Protein AF-0000000083484276 (afdb_homodimer)

Foldseek 3Di:
DPPPPPDPPPDDPPPPPVVVVVVVCQAQWDKDFDAEDEEAAQAKDKGKIAIGHDPVKFWAKKWKWFVPDVNIGTAWMAGPVPGIDGDDDDPWDWDWDQDPRMTMIMTGRDDQVPFGKMKMKTQIPPNGMDMGIHGYGHDYPDD/DPPPPPPPPPDDPPPPPVVVVVVVCQAQWDKDFDAEDEEAAQAKDKGKIAIGHDPVKFWAKKWKWFVPDVNIGTAWMAGPVPGIDGDDDDPWDWDWDQDPRMTMIMTGRDDQVPFGKMKMKTQIPPNGMDMGIHGYGHDYPDD

Sequence (286 aa):
MSLGTQQRQWSYIRVLFPQKEKEREKLEGTIINTEAVRAFPGSDVTLECSILSADWIHLTQTQWSKIDDTPPSRIAVYNPIYGITYLPFSKTSYNYSVKCQRWSLHLHNVSLSLSGQYECSFATYPYGTKAAEINLTIKAEGKMSLGTQQRQWSYIRVLFPQKEKEREKLEGTIINTEAVRAFPGSDVTLECSILSADWIHLTQTQWSKIDDTPPSRIAVYNPIYGITYLPFSKTSYNYSVKCQRWSLHLHNVSLSLSGQYECSFATYPYGTKAAEINLTIKAEGK

Radius of gyration: 25.51 Å; Cα contacts (8 Å, |Δi|>4): 573; chains: 2; bounding box: 110×66×72 Å

Organism: NCBI:txid38772

Solvent-accessible surface area (backbone atoms only — not comparable to full-atom values): 16599 Å² total; per-residue (Å²): 137,84,81,75,80,78,79,79,77,78,78,79,77,78,80,74,66,72,55,63,59,53,56,48,41,61,66,60,30,43,80,48,66,64,54,67,46,77,48,45,63,62,38,70,46,74,48,55,37,30,66,52,59,54,87,84,50,40,76,58,32,37,38,37,29,36,62,75,43,92,71,57,36,54,36,34,23,38,27,87,88,83,40,75,37,79,43,85,70,62,92,56,55,68,50,78,47,81,55,94,69,30,46,32,43,36,37,42,54,36,48,64,83,68,38,42,41,31,33,45,34,42,33,31,41,73,71,35,70,49,72,50,63,29,38,36,44,45,48,76,78,82,123,138,85,82,77,80,78,77,79,79,78,78,79,77,77,79,74,68,73,56,63,59,53,56,48,41,61,65,62,31,45,77,47,66,63,54,66,47,78,46,45,64,63,38,70,46,76,48,55,36,29,66,51,57,53,88,84,51,41,76,59,34,36,38,38,30,36,61,76,44,90,70,58,36,53,36,33,23,38,26,85,87,81,40,77,36,80,43,84,70,63,93,56,57,70,50,79,45,81,56,95,69,31,45,31,42,37,37,41,52,36,49,64,84,68,40,43,41,32,34,44,34,41,33,31,42,71,71,34,70,48,72,50,62,29,37,37,44,45,47,76,80,80,125

Nearest PDB structures (foldseek):
  6arq-assembly1_D  TM=8.107E-01  e=4.593E-08  Homo sapiens
  6eqi-assembly1_B  TM=7.329E-01  e=5.316E-06  Lama glama
  6i9i-assembly1_A  TM=7.641E-01  e=5.929E-06  Oryctolagus cuniculus
  8ukv-assembly2_D  TM=7.347E-01  e=7.791E-06  Lama glama
  5o05-assembly1_C  TM=7.535E-01  e=2.082E-05  Vicugna pacos

InterPro domains:
  IPR003599 Immunoglobulin domain subtype [SM00409] (34-139)
  IPR007110 Immunoglobulin-like domain [PS50835] (18-137)
  IPR013106 Immunoglobulin V-set domain [PF07686] (37-138)
  IPR013783 Immunoglobulin-like fold [G3DSA:2.60.40.10] (30-141)
  IPR036179 Immunoglobulin-like domain superfamily [SSF48726] (35-139)
  IPR042381 T-cell surface protein tactile [PTHR15317] (8-140)

Structure (mmCIF, N/CA/C/O backbone):
data_AF-0000000083484276-model_v1
#
loop_
_entity.id
_entity.type
_entity.pdbx_description
1 polymer 'Ig-like domain-containing protein'
#
loop_
_atom_site.group_PDB
_atom_site.id
_atom_site.type_symbol
_atom_site.label_atom_id
_atom_site.label_alt_id
_atom_site.label_comp_id
_atom_site.label_asym_id
_atom_site.label_entity_id
_atom_site.label_seq_id
_atom_site.pdbx_PDB_ins_code
_atom_site.Cartn_x
_atom_site.Cartn_y
_atom_site.Cartn_z
_atom_site.occupancy
_atom_site.B_iso_or_equiv
_atom_site.auth_seq_id
_atom_site.auth_comp_id
_atom_site.auth_asym_id
_atom_site.auth_atom_id
_atom_site.pdbx_PDB_model_num
ATOM 1 N N . MET A 1 1 ? 63.646 -36.914 6.984 1 39.32 1 MET A N 1
ATOM 2 C CA . MET A 1 1 ? 62.21 -36.973 6.73 1 39.32 1 MET A CA 1
ATOM 3 C C . MET A 1 1 ? 61.523 -35.689 7.183 1 39.32 1 MET A C 1
ATOM 5 O O . MET A 1 1 ? 61.384 -35.445 8.383 1 39.32 1 MET A O 1
ATOM 9 N N . SER A 1 2 ? 61.675 -34.485 6.426 1 48.35 2 SER A N 1
ATOM 10 C CA . SER A 1 2 ? 61.195 -33.119 6.612 1 48.35 2 SER A CA 1
ATOM 11 C C . SER A 1 2 ? 59.679 -33.042 6.466 1 48.35 2 SER A C 1
ATOM 13 O O . SER A 1 2 ? 59.126 -33.462 5.448 1 48.35 2 SER A O 1
ATOM 15 N N . LEU A 1 3 ? 58.973 -33.206 7.547 1 52.74 3 LEU A N 1
ATOM 16 C CA . LEU A 1 3 ? 57.524 -33.058 7.632 1 52.74 3 LEU A CA 1
ATOM 17 C C . LEU A 1 3 ? 57.096 -31.656 7.21 1 52.74 3 LEU A C 1
ATOM 19 O O . LEU A 1 3 ? 57.511 -30.666 7.818 1 52.74 3 LEU A O 1
ATOM 23 N N . GLY A 1 4 ? 56.907 -31.367 5.907 1 50.21 4 GLY A N 1
ATOM 24 C CA . GLY A 1 4 ? 56.326 -30.151 5.361 1 50.21 4 GLY A CA 1
ATOM 25 C C . GLY A 1 4 ? 54.926 -29.876 5.875 1 50.21 4 GLY A C 1
ATOM 26 O O . GLY A 1 4 ? 54.052 -30.742 5.807 1 50.21 4 GLY A O 1
ATOM 27 N N . THR A 1 5 ? 54.74 -28.967 6.865 1 57.68 5 THR A N 1
ATOM 28 C CA . THR A 1 5 ? 53.469 -28.43 7.339 1 57.68 5 THR A CA 1
ATOM 29 C C . THR A 1 5 ? 52.708 -27.758 6.2 1 57.68 5 THR A C 1
ATOM 31 O O . THR A 1 5 ? 53.248 -26.886 5.516 1 57.68 5 THR A O 1
ATOM 34 N N . GLN A 1 6 ? 51.866 -28.527 5.529 1 52.87 6 GLN A N 1
ATOM 35 C CA . GLN A 1 6 ? 50.959 -27.932 4.552 1 52.87 6 GLN A CA 1
ATOM 36 C C . GLN A 1 6 ? 50.003 -26.947 5.218 1 52.87 6 GLN A C 1
ATOM 38 O O . GLN A 1 6 ? 49.277 -27.309 6.146 1 52.87 6 GLN A O 1
ATOM 43 N N . GLN A 1 7 ? 50.301 -25.639 5.177 1 51.3 7 GLN A N 1
ATOM 44 C CA . GLN A 1 7 ? 49.404 -24.563 5.586 1 51.3 7 GLN A CA 1
ATOM 45 C C . GLN A 1 7 ? 48.13 -24.561 4.747 1 51.3 7 GLN A C 1
ATOM 47 O O . GLN A 1 7 ? 48.182 -24.374 3.53 1 51.3 7 GLN A O 1
ATOM 52 N N . ARG A 1 8 ? 47.087 -25.19 5.191 1 53.37 8 ARG A N 1
ATOM 53 C CA . ARG A 1 8 ? 45.76 -25.081 4.592 1 53.37 8 ARG A CA 1
ATOM 54 C C . ARG A 1 8 ? 45.298 -23.629 4.546 1 53.37 8 ARG A C 1
ATOM 56 O O . ARG A 1 8 ? 45.182 -22.976 5.585 1 53.37 8 ARG A O 1
ATOM 63 N N . GLN A 1 9 ? 45.477 -22.898 3.47 1 56.16 9 GLN A N 1
ATOM 64 C CA . GLN A 1 9 ? 44.873 -21.591 3.233 1 56.16 9 GLN A CA 1
ATOM 65 C C . GLN A 1 9 ? 43.35 -21.676 3.255 1 56.16 9 GLN A C 1
ATOM 67 O O . GLN A 1 9 ? 42.754 -22.427 2.479 1 56.16 9 GLN A O 1
ATOM 72 N N . TRP A 1 10 ? 42.705 -21.409 4.373 1 55.48 10 TRP A N 1
ATOM 73 C CA . TRP A 1 10 ? 41.261 -21.212 4.43 1 55.48 10 TRP A CA 1
ATOM 74 C C . TRP A 1 10 ? 40.829 -20.079 3.505 1 55.48 10 TRP A C 1
ATOM 76 O O . TRP A 1 10 ? 41.217 -18.925 3.703 1 55.48 10 TRP A O 1
ATOM 86 N N . SER A 1 11 ? 40.43 -20.358 2.299 1 55.9 11 SER A N 1
ATOM 87 C CA . SER A 1 11 ? 39.757 -19.407 1.42 1 55.9 11 SER A CA 1
ATOM 88 C C . SER A 1 11 ? 38.547 -18.782 2.105 1 55.9 11 SER A C 1
ATOM 90 O O . SER A 1 11 ? 37.677 -19.494 2.611 1 55.9 11 SER A O 1
ATOM 92 N N . TYR A 1 12 ? 38.61 -17.518 2.546 1 57.18 12 TYR A N 1
ATOM 93 C CA . TYR A 1 12 ? 37.526 -16.652 2.997 1 57.18 12 TYR A CA 1
ATOM 94 C C . TYR A 1 12 ? 36.396 -16.615 1.975 1 57.18 12 TYR A C 1
ATOM 96 O O . TYR A 1 12 ? 36.599 -16.202 0.831 1 57.18 12 TYR A O 1
ATOM 104 N N . ILE A 1 13 ? 35.348 -17.352 2.062 1 55.28 13 ILE A N 1
ATOM 105 C CA . ILE A 1 13 ? 34.08 -17.235 1.35 1 55.28 13 ILE A CA 1
ATOM 106 C C . ILE A 1 13 ? 33.533 -15.817 1.498 1 55.28 13 ILE A C 1
ATOM 108 O O . ILE A 1 13 ? 33.161 -15.401 2.598 1 55.28 13 ILE A O 1
ATOM 112 N N . ARG A 1 14 ? 33.822 -14.928 0.576 1 48.15 14 ARG A N 1
ATOM 113 C CA . ARG A 1 14 ? 33.149 -13.638 0.468 1 48.15 14 ARG A CA 1
ATOM 114 C C . ARG A 1 14 ? 31.638 -13.816 0.362 1 48.15 14 ARG A C 1
ATOM 116 O O . ARG A 1 14 ? 31.137 -14.328 -0.642 1 48.15 14 ARG A O 1
ATOM 123 N N . VAL A 1 15 ? 30.873 -13.891 1.35 1 50.22 15 VAL A N 1
ATOM 124 C CA . VAL A 1 15 ? 29.42 -13.77 1.403 1 50.22 15 VAL A CA 1
ATOM 125 C C . VAL A 1 15 ? 28.979 -12.511 0.659 1 50.22 15 VAL A C 1
ATOM 127 O O . VAL A 1 15 ? 29.182 -11.394 1.143 1 50.22 15 VAL A O 1
ATOM 130 N N . LEU A 1 16 ? 28.915 -12.377 -0.637 1 53.47 16 LEU A N 1
ATOM 131 C CA . LEU A 1 16 ? 28.373 -11.352 -1.521 1 53.47 16 LEU A CA 1
ATOM 132 C C . LEU A 1 16 ? 26.876 -11.173 -1.293 1 53.47 16 LEU A C 1
ATOM 134 O O . LEU A 1 16 ? 26.088 -11.228 -2.24 1 53.47 16 LEU A O 1
ATOM 138 N N . PHE A 1 17 ? 26.233 -11.52 -0.193 1 55.35 17 PHE A N 1
ATOM 139 C CA . PHE A 1 17 ? 24.777 -11.515 -0.122 1 55.35 17 PHE A CA 1
ATOM 140 C C . PHE A 1 17 ? 24.237 -10.092 -0.197 1 55.35 17 PHE A C 1
ATOM 142 O O . PHE A 1 17 ? 23.092 -9.877 -0.602 1 55.35 17 PHE A O 1
ATOM 149 N N . PRO A 1 18 ? 24.785 -9.062 0.406 1 56.69 18 PRO A N 1
ATOM 150 C CA . PRO A 1 18 ? 24.103 -7.769 0.51 1 56.69 18 PRO A CA 1
ATOM 151 C C . PRO A 1 18 ? 24.002 -7.046 -0.831 1 56.69 18 PRO A C 1
ATOM 153 O O . PRO A 1 18 ? 23.287 -6.047 -0.946 1 56.69 18 PRO A O 1
ATOM 156 N N . GLN A 1 19 ? 24.612 -7.452 -1.867 1 57.41 19 GLN A N 1
ATOM 157 C CA . GLN A 1 19 ? 24.713 -6.686 -3.105 1 57.41 19 GLN A CA 1
ATOM 158 C C . GLN A 1 19 ? 23.408 -6.741 -3.894 1 57.41 19 GLN A C 1
ATOM 160 O O . GLN A 1 19 ? 22.968 -5.732 -4.45 1 57.41 19 GLN A O 1
ATOM 165 N N . LYS A 1 20 ? 22.636 -7.85 -3.972 1 58.68 20 LYS A N 1
ATOM 166 C CA . LYS A 1 20 ? 21.441 -7.988 -4.799 1 58.68 20 LYS A CA 1
ATOM 167 C C . LYS A 1 20 ? 20.317 -7.087 -4.296 1 58.68 20 LYS A C 1
ATOM 169 O O . LYS A 1 20 ? 19.584 -6.496 -5.092 1 58.68 20 LYS A O 1
ATOM 174 N N . GLU A 1 21 ? 20.235 -6.958 -3.039 1 60.5 21 GLU A N 1
ATOM 175 C CA . GLU A 1 21 ? 19.19 -6.122 -2.457 1 60.5 21 GLU A CA 1
ATOM 176 C C . GLU A 1 21 ? 19.434 -4.645 -2.755 1 60.5 21 GLU A C 1
ATOM 178 O O . GLU A 1 21 ? 18.501 -3.911 -3.085 1 60.5 21 GLU A O 1
ATOM 183 N N . LYS A 1 22 ? 20.681 -4.276 -2.683 1 57.8 22 LYS A N 1
ATOM 184 C CA . LYS A 1 22 ? 21.028 -2.881 -2.937 1 57.8 22 LYS A CA 1
ATOM 185 C C . LYS A 1 22 ? 20.788 -2.512 -4.398 1 57.8 22 LYS A C 1
ATOM 187 O O . LYS A 1 22 ? 20.342 -1.402 -4.698 1 57.8 22 LYS A O 1
ATOM 192 N N . GLU A 1 23 ? 21.139 -3.409 -5.259 1 60.83 23 GLU A N 1
ATOM 193 C CA . GLU A 1 23 ? 20.92 -3.18 -6.684 1 60.83 23 GLU A CA 1
ATOM 194 C C . GLU A 1 23 ? 19.432 -3.069 -7.003 1 60.83 23 GLU A C 1
ATOM 196 O O . GLU A 1 23 ? 19.024 -2.218 -7.797 1 60.83 23 GLU A O 1
ATOM 201 N N . ARG A 1 24 ? 18.642 -3.857 -6.308 1 60.33 24 ARG A N 1
ATOM 202 C CA . ARG A 1 24 ? 17.2 -3.771 -6.517 1 60.33 24 ARG A CA 1
ATOM 203 C C . ARG A 1 24 ? 16.648 -2.452 -5.988 1 60.33 24 ARG A C 1
ATOM 205 O O . ARG A 1 24 ? 15.79 -1.833 -6.622 1 60.33 24 ARG A O 1
ATOM 212 N N . GLU A 1 25 ? 17.12 -2.051 -4.842 1 60.55 25 GLU A N 1
ATOM 213 C CA . GLU A 1 25 ? 16.669 -0.784 -4.273 1 60.55 25 GLU A CA 1
ATOM 214 C C . GLU A 1 25 ? 16.961 0.379 -5.217 1 60.55 25 GLU A C 1
ATOM 216 O O . GLU A 1 25 ? 16.136 1.282 -5.371 1 60.55 25 GLU A O 1
ATOM 221 N N . LYS A 1 26 ? 18.089 0.254 -5.81 1 62.67 26 LYS A N 1
ATOM 222 C CA . LYS A 1 26 ? 18.475 1.292 -6.761 1 62.67 26 LYS A CA 1
ATOM 223 C C . LYS A 1 26 ? 17.537 1.31 -7.965 1 62.67 26 LYS A C 1
ATOM 225 O O . LYS A 1 26 ? 17.181 2.38 -8.464 1 62.67 26 LYS A O 1
ATOM 230 N N . LEU A 1 27 ? 17.058 0.161 -8.259 1 72.92 27 LEU A N 1
ATOM 231 C CA . LEU A 1 27 ? 16.215 0.08 -9.447 1 72.92 27 LEU A CA 1
ATOM 232 C C . LEU A 1 27 ? 14.784 0.497 -9.127 1 72.92 27 LEU A C 1
ATOM 234 O O . LEU A 1 27 ? 14.129 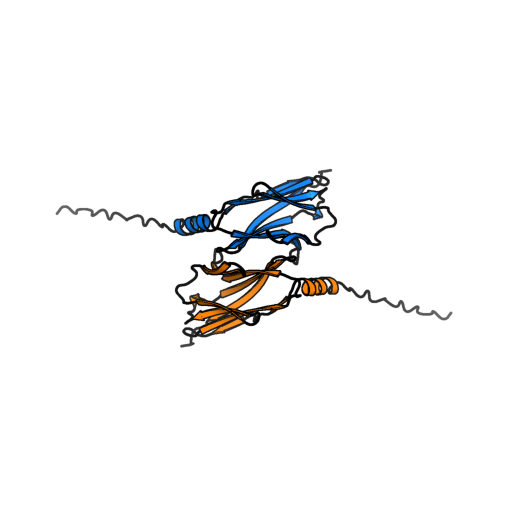1.156 -9.938 1 72.92 27 LEU A O 1
ATOM 238 N N . GLU A 1 28 ? 14.366 0.291 -7.85 1 83.46 28 GLU A N 1
ATOM 239 C CA . GLU A 1 28 ? 12.967 0.514 -7.496 1 83.46 28 GLU A CA 1
ATOM 240 C C . GLU A 1 28 ? 12.76 1.909 -6.914 1 83.46 28 GLU A C 1
ATOM 242 O O . GLU A 1 28 ? 11.626 2.319 -6.658 1 83.46 28 GLU A O 1
ATOM 247 N N . GLY A 1 29 ? 13.668 2.663 -6.746 1 88.5 29 GLY A N 1
ATOM 248 C CA . GLY A 1 29 ? 13.584 3.963 -6.099 1 88.5 29 GLY A CA 1
ATOM 249 C C . GLY A 1 29 ? 13.793 3.896 -4.597 1 88.5 29 GLY A C 1
ATOM 250 O O . GLY A 1 29 ? 13.514 2.872 -3.971 1 88.5 29 GLY A O 1
ATOM 251 N N . THR A 1 30 ? 14.305 4.914 -4.03 1 93.41 30 THR A N 1
ATOM 252 C CA . THR A 1 30 ? 14.56 5.032 -2.599 1 93.41 30 THR A CA 1
ATOM 253 C C . THR A 1 30 ? 13.812 6.226 -2.013 1 93.41 30 THR A C 1
ATOM 255 O O . THR A 1 30 ? 13.832 7.319 -2.583 1 93.41 30 THR A O 1
ATOM 258 N N . ILE A 1 31 ? 13.163 5.934 -0.895 1 95.99 31 ILE A N 1
ATOM 259 C CA . ILE A 1 31 ? 12.474 7.028 -0.221 1 95.99 31 ILE A CA 1
ATOM 260 C C . ILE A 1 31 ? 13.417 7.696 0.777 1 95.99 31 ILE A C 1
ATOM 262 O O . ILE A 1 31 ? 14.108 7.014 1.539 1 95.99 31 ILE A O 1
ATOM 266 N N . ILE A 1 32 ? 13.438 8.998 0.704 1 96.42 32 ILE A N 1
ATOM 267 C CA . ILE A 1 32 ? 14.206 9.801 1.65 1 96.42 32 ILE A CA 1
ATOM 268 C C . ILE A 1 32 ? 13.256 10.552 2.58 1 96.42 32 ILE A C 1
ATOM 270 O O . ILE A 1 32 ? 12.343 11.242 2.12 1 96.42 32 ILE A O 1
ATOM 274 N N . ASN A 1 33 ? 13.443 10.38 3.919 1 96.82 33 ASN A N 1
ATOM 275 C CA . ASN A 1 33 ? 12.606 11.065 4.898 1 96.82 33 ASN A CA 1
ATOM 276 C C . ASN A 1 33 ? 13.33 11.241 6.229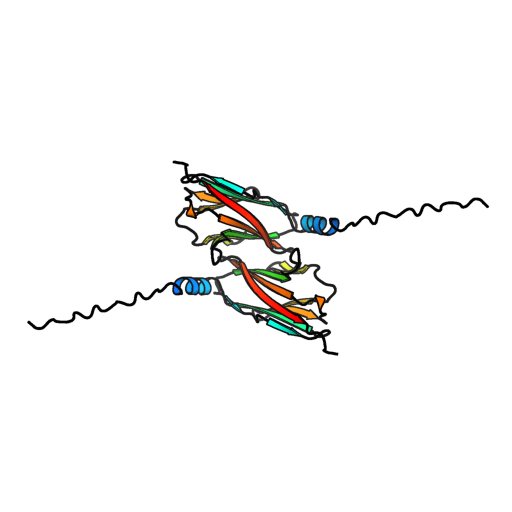 1 96.82 33 ASN A C 1
ATOM 278 O O . ASN A 1 33 ? 14.357 10.606 6.471 1 96.82 33 ASN A O 1
ATOM 282 N N . THR A 1 34 ? 12.838 12.19 7.002 1 95.54 34 THR A N 1
ATOM 283 C CA . THR A 1 34 ? 13.254 12.283 8.397 1 95.54 34 THR A CA 1
ATOM 284 C C . THR A 1 34 ? 12.455 11.316 9.266 1 95.54 34 THR A C 1
ATOM 286 O O . THR A 1 34 ? 11.232 11.429 9.367 1 95.54 34 THR A O 1
ATOM 289 N N . GLU A 1 35 ? 13.091 10.45 10.009 1 96.46 35 GLU A N 1
ATOM 290 C CA . GLU A 1 35 ? 12.428 9.36 10.718 1 96.46 35 GLU A CA 1
ATOM 291 C C . GLU A 1 35 ? 11.667 9.876 11.936 1 96.46 35 GLU A C 1
ATOM 293 O O . GLU A 1 35 ? 10.658 9.293 12.337 1 96.46 35 GLU A O 1
ATOM 298 N N . ALA A 1 36 ? 12.195 10.954 12.482 1 98 36 ALA A N 1
ATOM 299 C CA . ALA A 1 36 ? 11.584 11.475 13.703 1 98 36 ALA A CA 1
ATOM 300 C C . ALA A 1 36 ? 11.485 12.997 13.66 1 98 36 ALA A C 1
ATOM 302 O O . ALA A 1 36 ? 12.443 13.677 13.28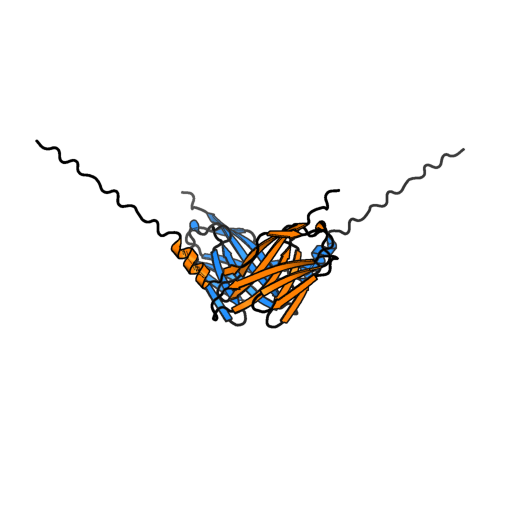7 1 98 36 ALA A O 1
ATOM 303 N N . VAL A 1 37 ? 10.358 13.468 14.014 1 98.43 37 VAL A N 1
ATOM 304 C CA . VAL A 1 37 ? 10.096 14.9 14.107 1 98.43 37 VAL A CA 1
ATOM 305 C C . VAL A 1 37 ? 9.533 15.234 15.486 1 98.43 37 VAL A C 1
ATOM 307 O O . VAL A 1 37 ? 8.648 14.537 15.988 1 98.43 37 VAL A O 1
ATOM 310 N N . ARG A 1 38 ? 10.016 16.249 16.11 1 98.02 38 ARG A N 1
ATOM 311 C CA . ARG A 1 38 ? 9.549 16.711 17.413 1 98.02 38 ARG A CA 1
ATOM 312 C C . ARG A 1 38 ? 9.021 18.139 17.331 1 98.02 38 ARG A C 1
ATOM 314 O O . ARG A 1 38 ? 9.588 18.977 16.626 1 98.02 38 ARG A O 1
ATOM 321 N N . ALA A 1 39 ? 7.977 18.371 18.121 1 97.25 39 ALA A N 1
ATOM 322 C CA . ALA A 1 39 ? 7.377 19.703 18.126 1 97.25 39 ALA A CA 1
ATOM 323 C C . ALA A 1 39 ? 6.636 19.965 19.434 1 97.25 39 ALA A C 1
ATOM 325 O O . ALA A 1 39 ? 6.592 19.102 20.314 1 97.25 39 ALA A O 1
ATOM 326 N N . PHE A 1 40 ? 6.166 21.189 19.598 1 96.96 40 PHE A N 1
ATOM 327 C CA . PHE A 1 40 ? 5.385 21.592 20.762 1 96.96 40 PHE A CA 1
ATOM 328 C C . PHE A 1 40 ? 3.949 21.913 20.366 1 96.96 40 PHE A C 1
ATOM 330 O O . PHE A 1 40 ? 3.691 22.337 19.237 1 96.96 40 PHE A O 1
ATOM 337 N N . PRO A 1 41 ? 3.07 21.718 21.326 1 96.59 41 PRO A N 1
ATOM 338 C CA . PRO A 1 41 ? 1.685 22.095 21.032 1 96.59 41 PRO A CA 1
ATOM 339 C C . PRO A 1 41 ? 1.561 23.527 20.517 1 96.59 41 PRO A C 1
ATOM 341 O O . PRO A 1 41 ? 2.252 24.425 21.004 1 96.59 41 PRO A O 1
ATOM 344 N N . GLY A 1 42 ? 0.636 23.629 19.492 1 95.51 42 GLY A N 1
ATOM 345 C CA . GLY A 1 42 ? 0.383 24.957 18.957 1 95.51 42 GLY A CA 1
ATOM 346 C C . GLY A 1 42 ? 1.265 25.301 17.772 1 95.51 42 GLY A C 1
ATOM 347 O O . GLY A 1 42 ? 1.013 26.28 17.066 1 95.51 42 GLY A O 1
ATOM 348 N N . SER A 1 43 ? 2.328 24.506 17.544 1 95.97 43 SER A N 1
ATOM 349 C CA . SER A 1 43 ? 3.224 24.755 16.419 1 95.97 43 SER A CA 1
ATOM 350 C C . SER A 1 43 ? 2.7 24.108 15.142 1 95.97 43 SER A C 1
ATOM 352 O O . SER A 1 43 ? 1.764 23.307 15.184 1 95.97 43 SER A O 1
ATOM 354 N N . ASP A 1 44 ? 3.224 24.523 13.996 1 97.53 44 ASP A N 1
ATOM 355 C CA . ASP A 1 44 ? 3.03 23.847 12.717 1 97.53 44 ASP A CA 1
ATOM 356 C C . ASP A 1 44 ? 4.138 22.828 12.461 1 97.53 44 ASP A C 1
ATOM 358 O O . ASP A 1 44 ? 5.301 23.073 12.787 1 97.53 44 ASP A O 1
ATOM 362 N N . VAL A 1 45 ? 3.754 21.759 11.945 1 98.07 45 VAL A N 1
ATOM 363 C CA . VAL A 1 45 ? 4.714 20.695 11.67 1 98.07 45 VAL A CA 1
ATOM 364 C C . VAL A 1 45 ? 4.611 20.27 10.207 1 98.07 45 VAL A C 1
ATOM 366 O O . VAL A 1 45 ? 3.51 20.152 9.665 1 98.07 45 VAL A O 1
ATOM 369 N N . THR A 1 46 ? 5.715 20.037 9.576 1 98.15 46 THR A N 1
ATOM 370 C CA . THR A 1 46 ? 5.758 19.487 8.226 1 98.15 46 THR A CA 1
ATOM 371 C C . THR A 1 46 ? 6.443 18.123 8.219 1 98.15 46 THR A C 1
ATOM 373 O O . THR A 1 46 ? 7.583 17.993 8.671 1 98.15 46 THR A O 1
ATOM 376 N N . LEU A 1 47 ? 5.706 17.13 7.775 1 98.51 47 LEU A N 1
ATOM 377 C CA . LEU A 1 47 ? 6.285 15.826 7.472 1 98.51 47 LEU A CA 1
ATOM 378 C C . LEU A 1 47 ? 6.592 15.7 5.983 1 98.51 47 LEU A C 1
ATOM 380 O O . LEU A 1 47 ? 5.744 16.007 5.142 1 98.51 47 LEU A O 1
ATOM 384 N N . GLU A 1 48 ? 7.774 15.228 5.669 1 97.94 48 GLU A N 1
ATOM 385 C CA . GLU A 1 48 ? 8.189 15.274 4.27 1 97.94 48 GLU A CA 1
ATOM 386 C C . GLU A 1 48 ? 8.832 13.957 3.842 1 97.94 48 GLU A C 1
ATOM 388 O O . GLU A 1 48 ? 9.606 13.365 4.596 1 97.94 48 GLU A O 1
ATOM 393 N N . CYS A 1 49 ? 8.524 13.588 2.597 1 97.54 49 CYS A N 1
ATOM 394 C CA . CYS A 1 49 ? 9.135 12.456 1.91 1 97.54 49 CYS A CA 1
ATOM 395 C C . CYS A 1 49 ? 9.55 12.836 0.494 1 97.54 49 CYS A C 1
ATOM 397 O O . CYS A 1 49 ? 8.913 13.68 -0.139 1 97.54 49 CYS A O 1
ATOM 399 N N . SER A 1 50 ? 10.557 12.29 0.1 1 96.67 50 SER A N 1
ATOM 400 C CA . SER A 1 50 ? 10.981 12.34 -1.296 1 96.67 50 SER A CA 1
ATOM 401 C C . SER A 1 50 ? 11.332 10.951 -1.817 1 96.67 50 SER A C 1
ATOM 403 O O . SER A 1 50 ? 11.61 10.04 -1.034 1 96.67 50 SER A O 1
ATOM 405 N N . ILE A 1 51 ? 11.223 10.814 -3.095 1 94.13 51 ILE A N 1
ATOM 406 C CA . ILE A 1 51 ? 11.596 9.535 -3.689 1 94.13 51 ILE A CA 1
ATOM 407 C C . ILE A 1 51 ? 12.613 9.76 -4.805 1 94.13 51 ILE A C 1
ATOM 409 O O . ILE A 1 51 ? 12.418 10.622 -5.666 1 94.13 51 ILE A O 1
ATOM 413 N N . LEU A 1 52 ? 13.709 9.109 -4.656 1 93.03 52 LEU A N 1
ATOM 414 C CA . LEU A 1 52 ? 14.693 9.061 -5.732 1 93.03 52 LEU A CA 1
ATOM 415 C C . LEU A 1 52 ? 14.479 7.832 -6.61 1 93.03 52 LEU A C 1
ATOM 417 O O . LEU A 1 52 ? 14.584 6.699 -6.135 1 93.03 52 LEU A O 1
ATOM 421 N N . SER A 1 53 ? 14.08 8.07 -7.843 1 91.84 53 SER A N 1
ATOM 422 C CA . SER A 1 53 ? 13.828 6.96 -8.757 1 91.84 53 SER A CA 1
ATOM 423 C C . SER A 1 53 ? 14.304 7.287 -10.168 1 91.84 53 SER A C 1
ATOM 425 O O . SER A 1 53 ? 14.513 8.455 -10.503 1 91.84 53 SER A O 1
ATOM 427 N N . ALA A 1 54 ? 14.56 6.269 -10.942 1 93.28 54 ALA A N 1
ATOM 428 C CA . ALA A 1 54 ? 14.904 6.46 -12.348 1 93.28 54 ALA A CA 1
ATOM 429 C C . ALA A 1 54 ? 13.759 7.123 -13.108 1 93.28 54 ALA A C 1
ATOM 431 O O . ALA A 1 54 ? 12.6 7.041 -12.692 1 93.28 54 ALA A O 1
ATOM 432 N N . ASP A 1 55 ? 14.048 7.748 -14.252 1 92.11 55 ASP A N 1
ATOM 433 C CA . ASP A 1 55 ? 13.087 8.535 -15.018 1 92.11 55 ASP A CA 1
ATOM 434 C C . ASP A 1 55 ? 12.009 7.642 -15.63 1 92.11 55 ASP A C 1
ATOM 436 O O . ASP A 1 55 ? 10.916 8.111 -15.952 1 92.11 55 ASP A O 1
ATOM 440 N N . TRP A 1 56 ? 12.378 6.389 -15.811 1 94.42 56 TRP A N 1
ATOM 441 C CA . TRP A 1 56 ? 11.437 5.512 -16.5 1 94.42 56 TRP A CA 1
ATOM 442 C C . TRP A 1 56 ? 10.43 4.918 -15.521 1 94.42 56 TRP A C 1
ATOM 444 O O . TRP A 1 56 ? 9.471 4.26 -15.93 1 94.42 56 TRP A O 1
ATOM 454 N N . ILE A 1 57 ? 10.664 5.138 -14.276 1 95.37 57 ILE A N 1
ATOM 455 C CA . ILE A 1 57 ? 9.714 4.715 -13.253 1 95.37 57 ILE A CA 1
ATOM 456 C C . ILE A 1 57 ? 8.583 5.736 -13.145 1 95.37 57 ILE A C 1
ATOM 458 O O . ILE A 1 57 ? 8.832 6.939 -13.042 1 95.37 57 ILE A O 1
ATOM 462 N N . HIS A 1 58 ? 7.335 5.241 -13.103 1 95.77 58 HIS A N 1
ATOM 463 C CA . HIS A 1 58 ? 6.171 6.121 -13.078 1 95.77 58 HIS A CA 1
ATOM 464 C C . HIS A 1 58 ? 5.546 6.168 -11.688 1 95.77 58 HIS A C 1
ATOM 466 O O . HIS A 1 58 ? 5.156 5.133 -11.143 1 95.77 58 HIS A O 1
ATOM 472 N N . LEU A 1 59 ? 5.473 7.328 -11.172 1 96.4 59 LEU A N 1
ATOM 473 C CA . LEU A 1 59 ? 4.698 7.526 -9.952 1 96.4 59 LEU A CA 1
ATOM 474 C C . LEU A 1 59 ? 3.202 7.523 -10.251 1 96.4 59 LEU A C 1
ATOM 476 O O . LEU A 1 59 ? 2.713 8.373 -10.999 1 96.4 59 LEU A O 1
ATOM 480 N N . THR A 1 60 ? 2.46 6.62 -9.661 1 97.43 60 THR A N 1
ATOM 481 C CA . THR A 1 60 ? 1.053 6.476 -10.015 1 97.43 60 THR A CA 1
ATOM 482 C C . THR A 1 60 ? 0.159 7.082 -8.937 1 97.43 60 THR A C 1
ATOM 484 O O . THR A 1 60 ? -0.932 7.574 -9.232 1 97.43 60 THR A O 1
ATOM 487 N N . GLN A 1 61 ? 0.608 7.019 -7.734 1 97.73 61 GLN A N 1
ATOM 488 C CA . GLN A 1 61 ? -0.183 7.569 -6.638 1 97.73 61 GLN A CA 1
ATOM 489 C C . GLN A 1 61 ? 0.637 7.651 -5.354 1 97.73 61 GLN A C 1
ATOM 491 O O . GLN A 1 61 ? 1.534 6.836 -5.131 1 97.73 61 GLN A O 1
ATOM 496 N N . THR A 1 62 ? 0.366 8.635 -4.552 1 98.27 62 THR A N 1
ATOM 497 C CA . THR A 1 62 ? 0.974 8.735 -3.229 1 98.27 62 THR A CA 1
ATOM 498 C C . THR A 1 62 ? -0.091 8.964 -2.161 1 98.27 62 THR A C 1
ATOM 500 O O . THR A 1 62 ? -1.199 9.41 -2.467 1 98.27 62 THR A O 1
ATOM 503 N N . GLN A 1 63 ? 0.246 8.602 -0.952 1 98.31 63 GLN A N 1
ATOM 504 C CA . GLN A 1 63 ? -0.711 8.854 0.12 1 98.31 63 GLN A CA 1
ATOM 505 C C . GLN A 1 63 ? -0.003 9.027 1.461 1 98.31 63 GLN A C 1
ATOM 507 O O . GLN A 1 63 ? 1.117 8.547 1.643 1 98.31 63 GLN A O 1
ATOM 512 N N . TRP A 1 64 ? -0.645 9.769 2.334 1 98.53 64 TRP A N 1
ATOM 513 C CA . TRP A 1 64 ? -0.24 9.925 3.727 1 98.53 64 TRP A CA 1
ATOM 514 C C . TRP A 1 64 ? -1.238 9.251 4.663 1 98.53 64 TRP A C 1
ATOM 516 O O . TRP A 1 64 ? -2.451 9.343 4.458 1 98.53 64 TRP A O 1
ATOM 526 N N . SER A 1 65 ? -0.722 8.598 5.677 1 98.3 65 SER A N 1
ATOM 527 C CA . SER A 1 65 ? -1.576 7.94 6.66 1 98.3 65 SER A CA 1
ATOM 528 C C . SER A 1 65 ? -0.979 8.029 8.06 1 98.3 65 SER A C 1
ATOM 530 O O . SER A 1 65 ? 0.24 8.132 8.215 1 98.3 65 SER A O 1
ATOM 532 N N . LYS A 1 66 ? -1.831 8.057 8.992 1 98.13 66 LYS A N 1
ATOM 533 C CA . LYS A 1 66 ? -1.432 7.763 10.365 1 98.13 66 LYS A CA 1
ATOM 534 C C . LYS A 1 66 ? -1.678 6.296 10.707 1 98.13 66 LYS A C 1
ATOM 536 O O . LYS A 1 66 ? -2.825 5.874 10.865 1 98.13 66 LYS A O 1
ATOM 541 N N . ILE A 1 67 ? -0.614 5.528 10.952 1 97.62 67 ILE A N 1
ATOM 542 C CA . ILE A 1 67 ? -0.736 4.078 10.84 1 97.62 67 ILE A CA 1
ATOM 543 C C . ILE A 1 67 ? -0.882 3.464 12.23 1 97.62 67 ILE A C 1
ATOM 545 O O . ILE A 1 67 ? -1.174 2.273 12.361 1 97.62 67 ILE A O 1
ATOM 549 N N . ASP A 1 68 ? -0.712 4.234 13.287 1 97.36 68 ASP A N 1
ATOM 550 C CA . ASP A 1 68 ? -0.894 3.682 14.626 1 97.36 68 ASP A CA 1
ATOM 551 C C . ASP A 1 68 ? -2.341 3.831 15.089 1 97.36 68 ASP A C 1
ATOM 553 O O . ASP A 1 68 ? -2.714 3.326 16.15 1 97.36 68 ASP A O 1
ATOM 557 N N . ASP A 1 69 ? -3.143 4.48 14.25 1 94.81 69 ASP A N 1
ATOM 558 C CA . ASP A 1 69 ? -4.583 4.443 14.489 1 94.81 69 ASP A CA 1
ATOM 559 C C . ASP A 1 69 ? -5.153 3.058 14.192 1 94.81 69 ASP A C 1
ATOM 561 O O . ASP A 1 69 ? -4.602 2.316 13.376 1 94.81 69 ASP A O 1
ATOM 565 N N . THR A 1 70 ? -6.356 2.706 14.815 1 91.64 70 THR A N 1
ATOM 566 C CA . THR A 1 70 ? -7.047 1.45 14.549 1 91.64 70 THR A CA 1
ATOM 567 C C . THR A 1 70 ? -8.491 1.706 14.127 1 91.64 70 THR A C 1
ATOM 569 O O . THR A 1 70 ? -9.332 2.061 14.955 1 91.64 70 THR A O 1
ATOM 572 N N . PRO A 1 71 ? -8.782 1.465 12.853 1 89.26 71 PRO A N 1
ATOM 573 C CA . PRO A 1 71 ? -7.857 1.189 11.751 1 89.26 71 PRO A CA 1
ATOM 574 C C . PRO A 1 71 ? -7.018 2.406 11.367 1 89.26 71 PRO A C 1
ATOM 576 O O . PRO A 1 71 ? -7.327 3.528 11.777 1 89.26 71 PRO A O 1
ATOM 579 N N . PRO A 1 72 ? -5.956 2.166 10.578 1 94.25 72 PRO A N 1
ATOM 580 C CA . PRO A 1 72 ? -5.154 3.31 10.139 1 94.25 72 PRO A CA 1
ATOM 581 C C . PRO A 1 72 ? -5.998 4.412 9.502 1 94.25 72 PRO A C 1
ATOM 583 O O . PRO A 1 72 ? -6.957 4.123 8.782 1 94.25 72 PRO A O 1
ATOM 586 N N . SER A 1 73 ? -5.598 5.624 9.741 1 95.25 73 SER A N 1
ATOM 587 C CA . SER A 1 73 ? -6.289 6.776 9.171 1 95.25 73 SER A CA 1
ATOM 588 C C . SER A 1 73 ? -5.598 7.261 7.901 1 95.25 73 SER A C 1
ATOM 590 O O . SER A 1 73 ? -4.424 7.636 7.931 1 95.25 73 SER A O 1
ATOM 592 N N . ARG A 1 74 ? -6.288 7.185 6.841 1 96.25 74 ARG A N 1
ATOM 593 C CA . ARG A 1 74 ? -5.802 7.816 5.619 1 96.25 74 ARG A CA 1
ATOM 594 C C . ARG A 1 74 ? -6.027 9.324 5.654 1 96.25 74 ARG A C 1
ATOM 596 O O . ARG A 1 74 ? -7.12 9.786 5.987 1 96.25 74 ARG A O 1
ATOM 603 N N . ILE A 1 75 ? -5.04 10.032 5.298 1 98 75 ILE A N 1
ATOM 604 C CA . ILE A 1 75 ? -5.082 11.477 5.49 1 98 75 ILE A CA 1
ATOM 605 C C . ILE A 1 75 ? -5.289 12.171 4.145 1 98 75 ILE A C 1
ATOM 607 O O . ILE A 1 75 ? -6.15 13.044 4.016 1 98 75 ILE A O 1
ATOM 611 N N . ALA A 1 76 ? -4.493 11.766 3.182 1 98.25 76 ALA A N 1
ATOM 612 C CA . ALA A 1 76 ? -4.575 12.386 1.862 1 98.25 76 ALA A CA 1
ATOM 613 C C . ALA A 1 76 ? -4.021 11.459 0.784 1 98.25 76 ALA A C 1
ATOM 615 O O . ALA A 1 76 ? -3.124 10.654 1.05 1 98.25 76 ALA A O 1
ATOM 616 N N . VAL A 1 77 ? -4.579 11.577 -0.381 1 98.34 77 VAL A N 1
ATOM 617 C CA . VAL A 1 77 ? -4.16 10.821 -1.557 1 98.34 77 VAL A CA 1
ATOM 618 C C . VAL A 1 77 ? -3.862 11.779 -2.708 1 98.34 77 VAL A C 1
ATOM 620 O O . VAL A 1 77 ? -4.639 12.698 -2.976 1 98.34 77 VAL A O 1
ATOM 623 N N . TYR A 1 78 ? -2.737 11.581 -3.314 1 98.49 78 TYR A N 1
ATOM 624 C CA . TYR A 1 78 ? -2.393 12.344 -4.508 1 98.49 78 TYR A CA 1
ATOM 625 C C . TYR A 1 78 ? -2.257 11.43 -5.72 1 98.49 78 TYR A C 1
ATOM 627 O O . TYR A 1 78 ? -1.573 10.405 -5.659 1 98.49 78 TYR A O 1
ATOM 635 N N . ASN A 1 79 ? -2.871 11.754 -6.757 1 97.77 79 ASN A N 1
ATOM 636 C CA . ASN A 1 79 ? -2.76 11.134 -8.073 1 97.77 79 ASN A CA 1
ATOM 637 C C . ASN A 1 79 ? -2.419 12.161 -9.149 1 97.77 79 ASN A C 1
ATOM 639 O O . ASN A 1 79 ? -3.061 13.209 -9.239 1 97.77 79 ASN A O 1
ATOM 643 N N . PRO A 1 80 ? -1.398 11.85 -9.912 1 95.99 80 PRO A N 1
ATOM 644 C CA . PRO A 1 80 ? -0.94 12.843 -10.887 1 95.99 80 PRO A CA 1
ATOM 645 C C . PRO A 1 80 ? -2.033 13.248 -11.875 1 95.99 80 PRO A C 1
ATOM 647 O O . PRO A 1 80 ? -2 14.355 -12.417 1 95.99 80 PRO A O 1
ATOM 650 N N . ILE A 1 81 ? -2.952 12.419 -12.095 1 95.69 81 ILE A N 1
ATOM 651 C CA . ILE A 1 81 ? -4.003 12.687 -13.071 1 95.69 81 ILE A CA 1
ATOM 652 C C . ILE A 1 81 ? -5.196 13.342 -12.377 1 95.69 81 ILE A C 1
ATOM 654 O O . ILE A 1 81 ? -5.728 14.345 -12.858 1 95.69 81 ILE A O 1
ATOM 658 N N . TYR A 1 82 ? -5.546 12.957 -11.143 1 97.23 82 TYR A N 1
ATOM 659 C CA . TYR A 1 82 ? -6.821 13.325 -10.536 1 97.23 82 TYR A CA 1
ATOM 660 C C . TYR A 1 82 ? -6.623 14.369 -9.443 1 97.23 82 TYR A C 1
ATOM 662 O O . TYR A 1 82 ? -7.59 14.964 -8.963 1 97.23 82 TYR A O 1
ATOM 670 N N . GLY A 1 83 ? -5.344 14.527 -9.023 1 97.23 83 GLY A N 1
ATOM 671 C CA . GLY A 1 83 ? -5.068 15.568 -8.046 1 97.23 83 GLY A CA 1
ATOM 672 C C . GLY A 1 83 ? -5.021 15.052 -6.621 1 97.23 83 GLY A C 1
ATOM 673 O O . GLY A 1 83 ? -4.628 13.908 -6.382 1 97.23 83 GLY A O 1
ATOM 674 N N . ILE A 1 84 ? -5.269 15.993 -5.694 1 97.96 84 ILE A N 1
ATOM 675 C CA . ILE A 1 84 ? -5.168 15.665 -4.276 1 97.96 84 ILE A CA 1
ATOM 676 C C . ILE A 1 84 ? -6.566 15.527 -3.678 1 97.96 84 ILE A C 1
ATOM 678 O O . ILE A 1 84 ? -7.455 16.33 -3.971 1 97.96 84 ILE A O 1
ATOM 682 N N . THR A 1 85 ? -6.759 14.543 -2.923 1 97.38 85 THR A N 1
ATOM 683 C CA . THR A 1 85 ? -7.958 14.4 -2.105 1 97.38 85 THR A CA 1
ATOM 684 C C . THR A 1 85 ? -7.596 14.314 -0.625 1 97.38 85 THR A C 1
ATOM 686 O O . THR A 1 85 ? -6.625 13.652 -0.255 1 97.38 85 THR A O 1
ATOM 689 N N . TYR A 1 86 ? -8.395 14.991 0.157 1 97.31 86 TYR A N 1
ATOM 690 C CA . TYR A 1 86 ? -8.237 14.957 1.606 1 97.31 86 TYR A CA 1
ATOM 691 C C . TYR A 1 86 ? -9.314 14.092 2.251 1 97.31 86 TYR A C 1
ATOM 693 O O . TYR A 1 86 ? -10.488 14.174 1.883 1 97.31 86 TYR A O 1
ATOM 701 N N . LEU A 1 87 ? -8.876 13.255 3.148 1 95.59 87 LEU A N 1
ATOM 702 C CA . LEU A 1 87 ? -9.806 12.39 3.865 1 95.59 87 LEU A CA 1
ATOM 703 C C . LEU A 1 87 ? -9.928 12.815 5.325 1 95.59 87 LEU A C 1
ATOM 705 O O . LEU A 1 87 ? -9.015 13.438 5.872 1 95.59 87 LEU A O 1
ATOM 709 N N . PRO A 1 88 ? -11.064 12.526 5.928 1 91.43 88 PRO A N 1
ATOM 710 C CA . PRO A 1 88 ? -11.228 12.916 7.33 1 91.43 88 PRO A CA 1
ATOM 711 C C . PRO A 1 88 ? -10.173 12.296 8.243 1 91.43 88 PRO A C 1
ATOM 713 O O . PRO A 1 88 ? -9.998 11.075 8.25 1 91.43 88 PRO A O 1
ATOM 716 N N . PHE A 1 89 ? -9.518 13.052 8.989 1 91.57 89 PHE A N 1
ATOM 717 C CA . PHE A 1 89 ? -8.392 12.588 9.79 1 91.57 89 PHE A CA 1
ATOM 718 C C . PHE A 1 89 ? -8.386 13.26 11.158 1 91.57 89 PHE A C 1
ATOM 720 O O . PHE A 1 89 ? -8.229 12.593 12.183 1 91.57 89 PHE A O 1
ATOM 727 N N . SER A 1 90 ? -8.552 14.536 11.135 1 88.24 90 SER A N 1
ATOM 728 C CA . SER A 1 90 ? -8.429 15.293 12.377 1 88.24 90 SER A CA 1
ATOM 729 C C . SER A 1 90 ? -9.176 16.619 12.293 1 88.24 90 SER A C 1
ATOM 731 O O . SER A 1 90 ? -9.546 17.061 11.203 1 88.24 90 SER A O 1
ATOM 733 N N . LYS A 1 91 ? -9.413 17.098 13.482 1 84.85 91 LYS A N 1
ATOM 734 C CA . LYS A 1 91 ? -9.971 18.446 13.552 1 84.85 91 LYS A CA 1
ATOM 735 C C . LYS A 1 91 ? -8.939 19.491 13.14 1 84.85 91 LYS A C 1
ATOM 737 O O . LYS A 1 91 ? -9.295 20.612 12.771 1 84.85 91 LYS A O 1
ATOM 742 N N . THR A 1 92 ? -7.714 19.062 13.253 1 86.85 92 THR A N 1
ATOM 743 C CA . THR A 1 92 ? -6.636 19.968 12.873 1 86.85 92 THR A CA 1
ATOM 744 C C . THR A 1 92 ? -6.591 20.151 11.359 1 86.85 92 THR A C 1
ATOM 746 O O . THR A 1 92 ? -6.763 19.19 10.607 1 86.85 92 THR A O 1
ATOM 749 N N . SER A 1 93 ? -6.273 21.411 11.064 1 93.51 93 SER A N 1
ATOM 750 C CA . SER A 1 93 ? -6.106 21.685 9.64 1 93.51 93 SER A CA 1
ATOM 751 C C . SER A 1 93 ? -4.798 21.104 9.115 1 93.51 93 SER A C 1
ATOM 753 O O . SER A 1 93 ? -3.778 21.13 9.808 1 93.51 93 SER A O 1
ATOM 755 N N . TYR A 1 94 ? -4.865 20.572 7.913 1 96.1 94 TYR A N 1
ATOM 756 C CA . TYR A 1 94 ? -3.687 20.013 7.259 1 96.1 94 TYR A CA 1
ATOM 757 C C . TYR A 1 94 ? -3.749 20.223 5.751 1 96.1 94 TYR A C 1
ATOM 759 O O . TYR A 1 94 ? -4.834 20.36 5.181 1 96.1 94 TYR A O 1
ATOM 767 N N . ASN A 1 95 ? -2.556 20.289 5.167 1 96.5 95 ASN A N 1
ATOM 768 C CA . ASN A 1 95 ? -2.453 20.359 3.713 1 96.5 95 ASN A CA 1
ATOM 769 C C . ASN A 1 95 ? -1.333 19.466 3.187 1 96.5 95 ASN A C 1
ATOM 771 O O . ASN A 1 95 ? -0.4 19.135 3.922 1 96.5 95 ASN A O 1
ATOM 775 N N . TYR A 1 96 ? -1.582 18.974 1.948 1 95.9 96 TYR A N 1
ATOM 776 C CA . TYR A 1 96 ? -0.652 18.131 1.205 1 95.9 96 TYR A CA 1
ATOM 777 C C . TYR A 1 96 ? -0.081 18.877 0.005 1 95.9 96 TYR A C 1
ATOM 779 O O . TYR A 1 96 ? -0.829 19.429 -0.806 1 95.9 96 TYR A O 1
ATOM 787 N N . SER A 1 97 ? 1.282 18.982 -0.03 1 95.95 97 SER A N 1
ATOM 788 C CA . SER A 1 97 ? 1.894 19.663 -1.166 1 95.95 97 SER A CA 1
ATOM 789 C C . SER A 1 97 ? 2.909 18.767 -1.868 1 95.95 97 SER A C 1
ATOM 791 O O . SER A 1 97 ? 3.55 17.929 -1.23 1 95.95 97 SER A O 1
ATOM 793 N N . VAL A 1 98 ? 2.917 18.899 -3.15 1 94.56 98 VAL A N 1
ATOM 794 C CA . VAL A 1 98 ? 3.867 18.224 -4.028 1 94.56 98 VAL A CA 1
ATOM 795 C C . VAL A 1 98 ? 4.706 19.258 -4.775 1 94.56 98 VAL A C 1
ATOM 797 O O . VAL A 1 98 ? 4.228 19.888 -5.721 1 94.56 98 VAL A O 1
ATOM 800 N N . LYS A 1 99 ? 5.926 19.539 -4.258 1 91.49 99 LYS A N 1
ATOM 801 C CA . LYS A 1 99 ? 6.807 20.533 -4.864 1 91.49 99 LYS A CA 1
ATOM 802 C C . LYS A 1 99 ? 8.248 20.033 -4.916 1 91.49 99 LYS A C 1
ATOM 804 O O . LYS A 1 99 ? 8.77 19.527 -3.921 1 91.49 99 LYS A O 1
ATOM 809 N N . CYS A 1 100 ? 8.911 20.167 -6.035 1 88.52 100 CYS A N 1
ATOM 810 C CA . CYS A 1 100 ? 10.321 19.841 -6.218 1 88.52 100 CYS A CA 1
ATOM 811 C C . CYS A 1 100 ? 10.614 18.414 -5.77 1 88.52 100 CYS A C 1
ATOM 813 O O . CYS A 1 100 ? 11.558 18.178 -5.014 1 88.52 100 CYS A O 1
ATOM 815 N N . GLN A 1 101 ? 9.775 17.502 -6.064 1 87.32 101 GLN A N 1
ATOM 816 C CA . GLN A 1 101 ? 9.89 16.076 -5.775 1 87.32 101 GLN A CA 1
ATOM 817 C C . GLN A 1 101 ? 9.808 15.811 -4.274 1 87.32 101 GLN A C 1
ATOM 819 O O . GLN A 1 101 ? 10.474 14.91 -3.76 1 87.32 101 GLN A O 1
ATOM 824 N N . ARG A 1 102 ? 9.189 16.696 -3.652 1 94.33 102 ARG A N 1
ATOM 825 C CA . ARG A 1 102 ? 8.914 16.525 -2.229 1 94.33 102 ARG A CA 1
ATOM 826 C C . ARG A 1 102 ? 7.415 16.418 -1.971 1 94.33 102 ARG A C 1
ATOM 828 O O . ARG A 1 102 ? 6.63 17.209 -2.498 1 94.33 102 ARG A O 1
ATOM 835 N N . TRP A 1 103 ? 7.107 15.456 -1.254 1 97.49 103 TRP A N 1
ATOM 836 C CA . TRP A 1 103 ? 5.732 15.215 -0.83 1 97.49 103 TRP A CA 1
ATOM 837 C C . TRP A 1 103 ? 5.562 15.503 0.658 1 97.49 103 TRP A C 1
ATOM 839 O O . TRP A 1 103 ? 6.009 14.722 1.502 1 97.49 103 TRP A O 1
ATOM 849 N N . SER A 1 104 ? 4.812 16.628 0.955 1 98.22 104 SER A N 1
ATOM 850 C CA . SER A 1 104 ? 4.837 17.149 2.318 1 98.22 104 SER A CA 1
ATOM 851 C C . SER A 1 104 ? 3.435 17.195 2.917 1 98.22 104 SER A C 1
ATOM 853 O O . SER A 1 104 ? 2.502 17.699 2.289 1 98.22 104 SER A O 1
ATOM 855 N N . LEU A 1 105 ? 3.303 16.664 4.063 1 98.49 105 LEU A N 1
ATOM 856 C CA . LEU A 1 105 ? 2.108 16.848 4.879 1 98.49 105 LEU A CA 1
ATOM 857 C C . LEU A 1 105 ? 2.317 17.954 5.907 1 98.49 105 LEU A C 1
ATOM 859 O O . LEU A 1 105 ? 3.188 17.846 6.774 1 98.49 105 LEU A O 1
ATOM 863 N N . HIS A 1 106 ? 1.542 19.033 5.784 1 98.24 106 HIS A N 1
ATOM 864 C CA . HIS A 1 106 ? 1.622 20.16 6.706 1 98.24 106 HIS A CA 1
ATOM 865 C C . HIS A 1 106 ? 0.509 20.1 7.747 1 98.24 106 HIS A C 1
ATOM 867 O O . HIS A 1 106 ? -0.673 20.182 7.404 1 98.24 106 HIS A O 1
ATOM 873 N N . LEU A 1 107 ? 0.869 19.962 8.993 1 98.11 107 LEU A N 1
ATOM 874 C CA . LEU A 1 107 ? -0.068 19.981 10.111 1 98.11 107 LEU A CA 1
ATOM 875 C C . LEU A 1 107 ? -0.001 21.311 10.855 1 98.11 107 LEU A C 1
ATOM 877 O O . LEU A 1 107 ? 1.077 21.739 11.273 1 98.11 107 LEU A O 1
ATOM 881 N N . HIS A 1 108 ? -1.179 21.851 11.015 1 97.25 108 HIS A N 1
ATOM 882 C CA . HIS A 1 108 ? -1.197 23.183 11.609 1 97.25 108 HIS A CA 1
ATOM 883 C C . HIS A 1 108 ? -1.645 23.13 13.066 1 97.25 108 HIS A C 1
ATOM 885 O O . HIS A 1 108 ? -2.574 22.396 13.408 1 97.25 108 HIS A O 1
ATOM 891 N N . ASN A 1 109 ? -0.98 23.915 13.89 1 96.31 109 ASN A N 1
ATOM 892 C CA . ASN A 1 109 ? -1.38 24.066 15.285 1 96.31 109 ASN A CA 1
ATOM 893 C C . ASN A 1 109 ? -1.573 22.713 15.963 1 96.31 109 ASN A C 1
ATOM 895 O O . ASN A 1 109 ? -2.649 22.426 16.49 1 96.31 109 ASN A O 1
ATOM 899 N N . VAL A 1 110 ? -0.545 21.986 16.085 1 97.15 110 VAL A N 1
ATOM 900 C CA . VAL A 1 110 ? -0.646 20.575 16.443 1 97.15 110 VAL A CA 1
ATOM 901 C C . VAL A 1 110 ? -0.899 20.439 17.942 1 97.15 110 VAL A C 1
ATOM 903 O O . VAL A 1 110 ? -0.513 21.31 18.725 1 97.15 110 VAL A O 1
ATOM 906 N N . SER A 1 111 ? -1.611 19.401 18.297 1 95.93 111 SER A N 1
ATOM 907 C CA . SER A 1 111 ? -1.853 19.024 19.686 1 95.93 111 SER A CA 1
ATOM 908 C C . SER A 1 111 ? -1.204 17.683 20.015 1 95.93 111 SER A C 1
ATOM 910 O O . SER A 1 111 ? -0.717 16.988 19.121 1 95.93 111 SER A O 1
ATOM 912 N N . LEU A 1 112 ? -1.252 17.239 21.267 1 96.56 112 LEU A N 1
ATOM 913 C CA . LEU A 1 112 ? -0.655 15.996 21.743 1 96.56 112 LEU A CA 1
ATOM 914 C C . LEU A 1 112 ? -1.27 14.792 21.037 1 96.56 112 LEU A C 1
ATOM 916 O O . LEU A 1 112 ? -0.606 13.77 20.851 1 96.56 112 LEU A O 1
ATOM 920 N N . SER A 1 113 ? -2.539 14.983 20.592 1 95.17 113 SER A N 1
ATOM 921 C CA . SER A 1 113 ? -3.258 13.866 19.987 1 95.17 113 SER A CA 1
ATOM 922 C C . SER A 1 113 ? -2.672 13.502 18.628 1 95.17 113 SER A C 1
ATOM 924 O O . SER A 1 113 ? -2.959 12.431 18.088 1 95.17 113 SER A O 1
ATOM 926 N N . LEU A 1 114 ? -1.882 14.37 18.096 1 97.58 114 LEU A N 1
ATOM 927 C CA . LEU A 1 114 ? -1.346 14.138 16.759 1 97.58 114 LEU A CA 1
ATOM 928 C C . LEU A 1 114 ? -0.033 13.365 16.827 1 97.58 114 LEU A C 1
ATOM 930 O O . LEU A 1 114 ? 0.506 12.956 15.796 1 97.58 114 LEU A O 1
ATOM 934 N N . SER A 1 115 ? 0.5 13.187 18.042 1 98.09 115 SER A N 1
ATOM 935 C CA . SER A 1 115 ? 1.67 12.323 18.167 1 98.09 115 SER A CA 1
ATOM 936 C C . SER A 1 115 ? 1.379 10.92 17.646 1 98.09 115 SER A C 1
ATOM 938 O O . SER A 1 115 ? 0.286 10.389 17.853 1 98.09 115 SER A O 1
ATOM 940 N N . GLY A 1 116 ? 2.417 10.389 16.96 1 98.31 116 GLY A N 1
ATOM 941 C CA . GLY A 1 116 ? 2.24 9.02 16.501 1 98.31 116 GLY A CA 1
ATOM 942 C C . GLY A 1 116 ? 3.069 8.691 15.274 1 98.31 116 GLY A C 1
ATOM 943 O O . GLY A 1 116 ? 4.052 9.374 14.981 1 98.31 116 GLY A O 1
ATOM 944 N N . GLN A 1 117 ? 2.722 7.634 14.642 1 98.74 117 GLN A N 1
ATOM 945 C CA . GLN A 1 117 ? 3.435 7.124 13.476 1 98.74 117 GLN A CA 1
ATOM 946 C C . GLN A 1 117 ? 2.707 7.485 12.184 1 98.74 117 GLN A C 1
ATOM 948 O O . GLN A 1 117 ? 1.561 7.079 11.977 1 98.74 117 GLN A O 1
ATOM 953 N N . TYR A 1 118 ? 3.421 8.175 11.372 1 98.6 118 TYR A N 1
ATOM 954 C CA . TYR A 1 118 ? 2.909 8.555 10.06 1 98.6 118 TYR A CA 1
ATOM 955 C C . TYR A 1 118 ? 3.653 7.821 8.951 1 98.6 118 TYR A C 1
ATOM 957 O O . TYR A 1 118 ? 4.811 7.435 9.122 1 98.6 118 TYR A O 1
ATOM 965 N N . GLU A 1 119 ? 2.954 7.647 7.849 1 98.6 119 GLU A N 1
ATOM 966 C CA . GLU A 1 119 ? 3.544 6.941 6.716 1 98.6 119 GLU A CA 1
ATOM 967 C C . GLU A 1 119 ? 3.269 7.674 5.406 1 98.6 119 GLU A C 1
ATOM 969 O O . GLU A 1 119 ? 2.133 8.069 5.136 1 98.6 119 GLU A O 1
ATOM 974 N N . CYS A 1 120 ? 4.312 7.902 4.677 1 98.53 120 CYS A N 1
ATOM 975 C CA . CYS A 1 120 ? 4.144 8.243 3.269 1 98.53 120 CYS A CA 1
ATOM 976 C C . CYS A 1 120 ? 4.362 7.023 2.382 1 98.53 120 CYS A C 1
ATOM 978 O O . CYS A 1 120 ? 5.251 6.211 2.644 1 98.53 120 CYS A O 1
ATOM 980 N N . SER A 1 121 ? 3.594 6.866 1.416 1 97.78 121 SER A N 1
ATOM 981 C CA . SER A 1 121 ? 3.728 5.729 0.511 1 97.78 121 SER A CA 1
ATOM 982 C C . SER A 1 121 ? 3.682 6.175 -0.947 1 97.78 121 SER A C 1
ATOM 984 O O . SER A 1 121 ? 2.972 7.123 -1.289 1 97.78 121 SER A O 1
ATOM 986 N N . PHE A 1 122 ? 4.439 5.493 -1.777 1 97.51 122 PHE A N 1
ATOM 987 C CA . PHE A 1 122 ? 4.569 5.765 -3.203 1 97.51 122 PHE A CA 1
ATOM 988 C C . PHE A 1 122 ? 4.222 4.528 -4.024 1 97.51 122 PHE A C 1
ATOM 990 O O . PHE A 1 122 ? 4.909 3.508 -3.94 1 97.51 122 PHE A O 1
ATOM 997 N N . ALA A 1 123 ? 3.133 4.613 -4.727 1 97.6 123 ALA A N 1
ATOM 998 C CA . ALA A 1 123 ? 2.857 3.597 -5.74 1 97.6 123 ALA A CA 1
ATOM 999 C C . ALA A 1 123 ? 3.546 3.934 -7.058 1 97.6 123 ALA A C 1
ATOM 1001 O O . ALA A 1 123 ? 3.299 4.992 -7.642 1 97.6 123 ALA A O 1
ATOM 1002 N N . THR A 1 124 ? 4.402 3.029 -7.481 1 97.34 124 THR A N 1
ATOM 1003 C CA . THR A 1 124 ? 5.131 3.248 -8.726 1 97.34 124 THR A CA 1
ATOM 1004 C C . THR A 1 124 ? 4.958 2.062 -9.67 1 97.34 124 THR A C 1
ATOM 1006 O O . THR A 1 124 ? 4.653 0.951 -9.23 1 97.34 124 THR A O 1
ATOM 1009 N N . TYR A 1 125 ? 5.081 2.349 -10.869 1 97.04 125 TYR A N 1
ATOM 1010 C CA . TYR A 1 125 ? 5.178 1.319 -11.897 1 97.04 125 TYR A CA 1
ATOM 1011 C C . TYR A 1 125 ? 6.548 1.342 -12.565 1 97.04 125 TYR A C 1
ATOM 1013 O O . TYR A 1 125 ? 7.03 2.402 -12.971 1 97.04 125 TYR A O 1
ATOM 1021 N N . PRO A 1 126 ? 7.24 0.192 -12.619 1 97.13 126 PRO A N 1
ATOM 1022 C CA . PRO A 1 126 ? 6.659 -1.15 -12.525 1 97.13 126 PRO A CA 1
ATOM 1023 C C . PRO A 1 126 ? 6.932 -1.818 -11.18 1 97.13 126 PRO A C 1
ATOM 1025 O O . PRO A 1 126 ? 6.708 -3.021 -11.027 1 97.13 126 PRO A O 1
ATOM 1028 N N . TYR A 1 127 ? 7.335 -1.059 -10.163 1 96.11 127 TYR A N 1
ATOM 1029 C CA . TYR A 1 127 ? 7.947 -1.744 -9.03 1 96.11 127 TYR A CA 1
ATOM 1030 C C . TYR A 1 127 ? 6.994 -1.789 -7.841 1 96.11 127 TYR A C 1
ATOM 1032 O O . TYR A 1 127 ? 7.334 -2.327 -6.785 1 96.11 127 TYR A O 1
ATOM 1040 N N . GLY A 1 128 ? 5.829 -1.23 -7.977 1 96.86 128 GLY A N 1
ATOM 1041 C CA . GLY A 1 128 ? 4.853 -1.353 -6.906 1 96.86 128 GLY A CA 1
ATOM 1042 C C . GLY A 1 128 ? 4.976 -0.264 -5.858 1 96.86 128 GLY A C 1
ATOM 1043 O O . GLY A 1 128 ? 5.416 0.848 -6.159 1 96.86 128 GLY A O 1
ATOM 1044 N N . THR A 1 129 ? 4.505 -0.6 -4.643 1 96.46 129 THR A N 1
ATOM 1045 C CA . THR A 1 129 ? 4.392 0.424 -3.611 1 96.46 129 THR A CA 1
ATOM 1046 C C . THR A 1 129 ? 5.532 0.304 -2.603 1 96.46 129 THR A C 1
ATOM 1048 O O . THR A 1 129 ? 5.908 -0.803 -2.212 1 96.46 129 THR A O 1
ATOM 1051 N N . LYS A 1 130 ? 6.032 1.427 -2.212 1 95.44 130 LYS A N 1
ATOM 1052 C CA . LYS A 1 130 ? 6.964 1.547 -1.095 1 95.44 130 LYS A CA 1
ATOM 1053 C C . LYS A 1 130 ? 6.484 2.588 -0.087 1 95.44 130 LYS A C 1
ATOM 1055 O O . LYS A 1 130 ? 5.757 3.517 -0.446 1 95.44 130 LYS A O 1
ATOM 1060 N N . ALA A 1 131 ? 6.874 2.395 1.113 1 96.59 131 ALA A N 1
ATOM 1061 C CA . ALA A 1 131 ? 6.441 3.319 2.159 1 96.59 131 ALA A CA 1
ATOM 1062 C C . ALA A 1 131 ? 7.577 3.614 3.135 1 96.59 131 ALA A C 1
ATOM 1064 O O . ALA A 1 131 ? 8.52 2.828 3.255 1 96.59 131 ALA A O 1
ATOM 1065 N N . ALA A 1 132 ? 7.531 4.737 3.736 1 97.79 132 ALA A N 1
ATOM 1066 C CA . ALA A 1 132 ? 8.43 5.137 4.815 1 97.79 132 ALA A CA 1
ATOM 1067 C C . ALA A 1 132 ? 7.651 5.717 5.992 1 97.79 132 ALA A C 1
ATOM 1069 O O . ALA A 1 132 ? 6.602 6.338 5.804 1 97.79 132 ALA A O 1
ATOM 1070 N N . GLU A 1 133 ? 8.167 5.501 7.161 1 98.39 133 GLU A N 1
ATOM 1071 C CA . GLU A 1 133 ? 7.472 5.938 8.368 1 98.39 133 GLU A CA 1
ATOM 1072 C C . GLU A 1 133 ? 8.179 7.127 9.012 1 98.39 133 GLU A C 1
ATOM 1074 O O . GLU A 1 133 ? 9.405 7.241 8.94 1 98.39 133 GLU A O 1
ATOM 1079 N N . ILE A 1 134 ? 7.421 7.968 9.603 1 98.79 134 ILE A N 1
ATOM 1080 C CA . ILE A 1 134 ? 7.904 9.121 10.355 1 98.79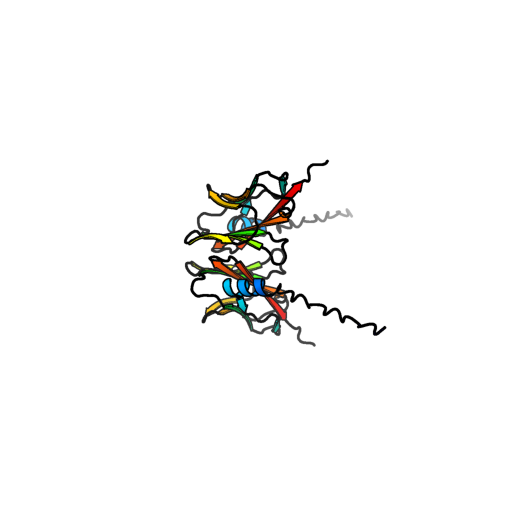 134 ILE A CA 1
ATOM 1081 C C . ILE A 1 134 ? 7.242 9.153 11.731 1 98.79 134 ILE A C 1
ATOM 1083 O O . ILE A 1 134 ? 6.017 9.068 11.839 1 98.79 134 ILE A O 1
ATOM 1087 N N . ASN A 1 135 ? 8.001 9.226 12.758 1 98.8 135 ASN A N 1
ATOM 1088 C CA . ASN A 1 135 ? 7.473 9.372 14.11 1 98.8 135 ASN A CA 1
ATOM 1089 C C . ASN A 1 135 ? 7.324 10.84 14.499 1 98.8 135 ASN A C 1
ATOM 1091 O O . ASN A 1 135 ? 8.305 11.585 14.513 1 98.8 135 ASN A O 1
ATOM 1095 N N . LEU A 1 136 ? 6.192 11.261 14.78 1 98.65 136 LEU A N 1
ATOM 1096 C CA . LEU A 1 136 ? 5.935 12.614 15.26 1 98.65 136 LEU A CA 1
ATOM 1097 C C . LEU A 1 136 ? 5.704 12.622 16.767 1 98.65 136 LEU A C 1
ATOM 1099 O O . LEU A 1 136 ? 4.812 11.932 17.266 1 98.65 136 LEU A O 1
ATOM 1103 N N . THR A 1 137 ? 6.491 13.36 17.492 1 98.47 137 THR A N 1
ATOM 1104 C CA . THR A 1 137 ? 6.33 13.507 18.934 1 98.47 137 THR A CA 1
ATOM 1105 C C . THR A 1 137 ? 6.016 14.955 19.299 1 98.47 137 THR A C 1
ATOM 1107 O O . THR A 1 137 ? 6.791 15.862 18.987 1 98.47 137 THR A O 1
ATOM 1110 N N . ILE A 1 138 ? 4.89 15.149 19.916 1 97.72 138 ILE A N 1
ATOM 1111 C CA . ILE A 1 138 ? 4.537 16.445 20.487 1 97.72 138 ILE A CA 1
ATOM 1112 C C . ILE A 1 138 ? 4.882 16.465 21.974 1 97.72 138 ILE A C 1
ATOM 1114 O O . ILE A 1 138 ? 4.326 15.692 22.757 1 97.72 138 ILE A O 1
ATOM 1118 N N . LYS A 1 139 ? 5.765 17.314 22.324 1 94.96 139 LYS A N 1
ATOM 1119 C CA . LYS A 1 139 ? 6.273 17.355 23.693 1 94.96 139 LYS A CA 1
ATOM 1120 C C . LYS A 1 139 ? 5.438 18.292 24.561 1 94.96 139 LYS A C 1
ATOM 1122 O O . LYS A 1 139 ? 5.17 19.431 24.173 1 94.96 139 LYS A O 1
ATOM 1127 N N . ALA A 1 140 ? 4.911 17.836 25.68 1 87.32 140 ALA A N 1
ATOM 1128 C CA . ALA A 1 140 ? 4.194 18.669 26.642 1 87.32 140 ALA A CA 1
ATOM 1129 C C . ALA A 1 140 ? 5.116 19.724 27.248 1 87.32 140 ALA A C 1
ATOM 1131 O O . ALA A 1 140 ? 6.314 19.487 27.416 1 87.32 140 ALA A O 1
ATOM 1132 N N . GLU A 1 141 ? 4.761 21.049 27.225 1 73.08 141 GLU A N 1
ATOM 1133 C CA . GLU A 1 141 ? 5.541 22.054 27.942 1 73.08 141 GLU A CA 1
ATOM 1134 C C . GLU A 1 141 ? 5.677 21.696 29.419 1 73.08 141 GLU A C 1
ATOM 1136 O O . GLU A 1 141 ? 4.731 21.197 30.032 1 73.08 141 GLU A O 1
ATOM 1141 N N . GLY A 1 142 ? 6.871 21.093 29.864 1 56.64 142 GLY A N 1
ATOM 1142 C CA . GLY A 1 142 ? 7.084 20.951 31.296 1 56.64 142 GLY A CA 1
ATOM 1143 C C . GLY A 1 142 ? 6.586 22.141 32.094 1 56.64 142 GLY A C 1
ATOM 1144 O O . GLY A 1 142 ? 6.86 23.29 31.742 1 56.64 142 GLY A O 1
ATOM 1145 N N . LYS A 1 143 ? 5.403 21.997 32.637 1 48.09 143 LYS A N 1
ATOM 1146 C CA . LYS A 1 143 ? 5.226 22.908 33.764 1 48.09 143 LYS A CA 1
ATOM 1147 C C . LYS A 1 143 ? 6.357 22.755 34.778 1 48.09 143 LYS A C 1
ATOM 1149 O O . LYS A 1 143 ? 6.831 21.644 35.024 1 48.09 143 LYS A O 1
ATOM 1154 N N . MET B 1 1 ? -49.179 4.949 54.375 1 39.32 1 MET B N 1
ATOM 1155 C CA . MET B 1 1 ? -48.06 5.56 53.662 1 39.32 1 MET B CA 1
ATOM 1156 C C . MET B 1 1 ? -47.481 4.597 52.631 1 39.32 1 MET B C 1
ATOM 1158 O O . MET B 1 1 ? -46.907 3.568 52.991 1 39.32 1 MET B O 1
ATOM 1162 N N . SER B 1 2 ? -48.108 4.474 51.353 1 47.82 2 SER B N 1
ATOM 1163 C CA . SER B 1 2 ? -47.824 3.65 50.183 1 47.82 2 SER B CA 1
ATOM 1164 C C . SER B 1 2 ? -46.515 4.065 49.519 1 47.82 2 SER B C 1
ATOM 1166 O O . SER B 1 2 ? -46.334 5.232 49.166 1 47.82 2 SER B O 1
ATOM 1168 N N . LEU B 1 3 ? -45.404 3.478 49.914 1 53.1 3 LEU B N 1
ATOM 1169 C CA . LEU B 1 3 ? -44.083 3.654 49.32 1 53.1 3 LEU B CA 1
ATOM 1170 C C . LEU B 1 3 ? -44.091 3.257 47.848 1 53.1 3 LEU B C 1
ATOM 1172 O O . LEU B 1 3 ? -44.401 2.112 47.512 1 53.1 3 LEU B O 1
ATOM 1176 N N . GLY B 1 4 ? -44.461 4.147 46.91 1 50.74 4 GLY B N 1
ATOM 1177 C CA . GLY B 1 4 ? -44.327 3.982 45.472 1 50.74 4 GLY B CA 1
ATOM 1178 C C . GLY B 1 4 ? -42.897 3.734 45.03 1 50.74 4 GLY B C 1
ATOM 1179 O O . GLY B 1 4 ? -41.993 4.496 45.378 1 50.74 4 GLY B O 1
ATOM 1180 N N . THR B 1 5 ? -42.502 2.475 44.712 1 57.92 5 THR B N 1
ATOM 1181 C CA . THR B 1 5 ? -41.247 2.071 44.089 1 57.92 5 THR B CA 1
ATOM 1182 C C . THR B 1 5 ? -41.097 2.708 42.711 1 57.92 5 THR B C 1
ATOM 1184 O O . THR B 1 5 ? -41.979 2.575 41.861 1 57.92 5 THR B O 1
ATOM 1187 N N . GLN B 1 6 ? -40.508 3.874 42.68 1 53.42 6 GLN B N 1
ATOM 1188 C CA . GLN B 1 6 ? -40.151 4.45 41.388 1 53.42 6 GLN B CA 1
ATOM 1189 C C . GLN B 1 6 ? -39.161 3.559 40.643 1 53.42 6 GLN B C 1
ATOM 1191 O O . GLN B 1 6 ? -38.085 3.251 41.16 1 53.42 6 GLN B O 1
ATOM 1196 N N . GLN B 1 7 ? -39.65 2.724 39.705 1 51.99 7 GLN B N 1
ATOM 1197 C CA . GLN B 1 7 ? -38.819 1.965 38.777 1 51.99 7 GLN B CA 1
ATOM 1198 C C . GLN B 1 7 ? -38.006 2.895 37.88 1 51.99 7 GLN B C 1
ATOM 1200 O O . GLN B 1 7 ? -38.571 3.682 37.118 1 51.99 7 GLN B O 1
ATOM 1205 N N . ARG B 1 8 ? -36.799 3.225 38.227 1 54.15 8 ARG B N 1
ATOM 1206 C CA . ARG B 1 8 ? -35.853 3.903 37.347 1 54.15 8 ARG B CA 1
ATOM 1207 C C . ARG B 1 8 ? -35.671 3.135 36.042 1 54.15 8 ARG B C 1
ATOM 1209 O O . ARG B 1 8 ? -35.248 1.977 36.051 1 54.15 8 ARG B O 1
ATOM 1216 N N . GLN B 1 9 ? -36.364 3.498 34.974 1 56.18 9 GLN B N 1
ATOM 1217 C CA . GLN B 1 9 ? -36.101 3 33.629 1 56.18 9 GLN B CA 1
ATOM 1218 C C . GLN B 1 9 ? -34.69 3.363 33.174 1 56.18 9 GLN B C 1
ATOM 1220 O O . GLN B 1 9 ? -34.33 4.541 33.129 1 56.18 9 GLN B O 1
ATOM 1225 N N . TRP B 1 10 ? -33.706 2.496 33.338 1 55.96 10 TRP B N 1
ATOM 1226 C CA . TRP B 1 10 ? -32.4 2.643 32.705 1 55.96 10 TRP B CA 1
ATOM 1227 C C . TRP B 1 10 ? -32.536 2.734 31.189 1 55.96 10 TRP B C 1
ATOM 1229 O O . TRP B 1 10 ? -32.99 1.786 30.542 1 55.96 10 TRP B O 1
ATOM 1239 N N . SER B 1 11 ? -32.594 3.914 30.63 1 55.42 11 SER B N 1
ATOM 1240 C CA . SER B 1 11 ? -32.454 4.112 29.191 1 55.42 11 SER B CA 1
ATOM 1241 C C . SER B 1 11 ? -31.173 3.47 28.667 1 55.42 11 SER B C 1
ATOM 1243 O O . SER B 1 11 ? -30.08 3.767 29.153 1 55.42 11 SER B O 1
ATOM 1245 N N . TYR B 1 12 ? -31.251 2.342 27.99 1 57.93 12 TYR B N 1
ATOM 1246 C CA . TYR B 1 12 ? -30.207 1.696 27.203 1 57.93 12 TYR B CA 1
ATOM 1247 C C . TYR B 1 12 ? -29.603 2.668 26.197 1 57.93 12 TYR B C 1
ATOM 1249 O O . TYR B 1 12 ? -30.299 3.162 25.306 1 57.93 12 TYR B O 1
ATOM 1257 N N . ILE B 1 13 ? -28.512 3.345 26.433 1 55.74 13 ILE B N 1
ATOM 1258 C CA . ILE B 1 13 ? -27.667 4.064 25.486 1 55.74 13 ILE B CA 1
ATOM 1259 C C . ILE B 1 13 ? -27.287 3.141 24.33 1 55.74 13 ILE B C 1
ATOM 1261 O O . ILE B 1 13 ? -26.572 2.155 24.524 1 55.74 13 ILE B O 1
ATOM 1265 N N . ARG B 1 14 ? -28.019 3.178 23.239 1 49.06 14 ARG B N 1
ATOM 1266 C CA . ARG B 1 14 ? -27.614 2.542 21.989 1 49.06 14 ARG B CA 1
ATOM 1267 C C . ARG B 1 14 ? -26.261 3.067 21.521 1 49.06 14 ARG B C 1
ATOM 1269 O O . ARG B 1 14 ? -26.142 4.231 21.132 1 49.06 14 ARG B O 1
ATOM 1276 N N . VAL B 1 15 ? -25.166 2.588 21.889 1 51.3 15 VAL B N 1
ATOM 1277 C CA . VAL B 1 15 ? -23.841 2.797 21.315 1 51.3 15 VAL B CA 1
ATOM 1278 C C . VAL B 1 15 ? -23.888 2.564 19.807 1 51.3 15 VAL B C 1
ATOM 1280 O O . VAL B 1 15 ? -24.022 1.426 19.352 1 51.3 15 VAL B O 1
ATOM 1283 N N . LEU B 1 16 ? -24.354 3.432 18.949 1 53.13 16 LEU B N 1
ATOM 1284 C CA . LEU B 1 16 ? -24.33 3.471 17.491 1 53.13 16 LEU B CA 1
ATOM 1285 C C . LEU B 1 16 ? -22.897 3.505 16.971 1 53.13 16 LEU B C 1
ATOM 1287 O O . LEU B 1 16 ? -22.544 4.371 16.168 1 53.13 16 LEU B O 1
ATOM 1291 N N . PHE B 1 17 ? -21.837 3.093 17.622 1 55.46 17 PHE B N 1
ATOM 1292 C CA . PHE B 1 17 ? -20.483 3.342 17.142 1 55.46 17 PHE B CA 1
ATOM 1293 C C . PHE B 1 17 ? -20.223 2.589 15.842 1 55.46 17 PHE B C 1
ATOM 1295 O O . PHE B 1 17 ? -19.338 2.962 15.069 1 55.46 17 PHE B O 1
ATOM 1302 N N . PRO B 1 18 ? -20.647 1.362 15.596 1 56.87 18 PRO B N 1
ATOM 1303 C CA . PRO B 1 18 ? -20.156 0.59 14.452 1 56.87 18 PRO B CA 1
ATOM 1304 C C . PRO B 1 18 ? -20.646 1.141 13.114 1 56.87 18 PRO B C 1
ATOM 1306 O O . PRO B 1 18 ? -20.176 0.714 12.057 1 56.87 18 PRO B O 1
ATOM 1309 N N . GLN B 1 19 ? -21.553 2.06 13.033 1 58.58 19 GLN B N 1
ATOM 1310 C CA . GLN B 1 19 ? -22.21 2.466 11.794 1 58.58 19 GLN B CA 1
ATOM 1311 C C . GLN B 1 19 ? -21.284 3.323 10.937 1 58.58 19 GLN B C 1
ATOM 1313 O O . GLN B 1 19 ? -21.25 3.176 9.713 1 58.58 19 GLN B O 1
ATOM 1318 N N . LYS B 1 20 ? -20.432 4.2 11.476 1 59.8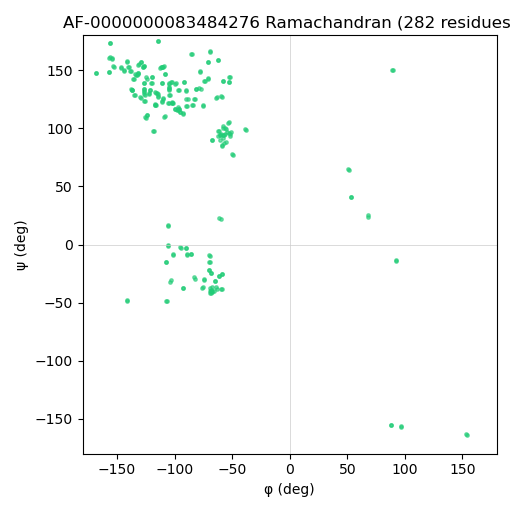5 20 LYS B N 1
ATOM 1319 C CA . LYS B 1 20 ? -19.613 5.123 10.695 1 59.85 20 LYS B CA 1
ATOM 1320 C C . LYS B 1 20 ? -18.537 4.376 9.912 1 59.85 20 LYS B C 1
ATOM 1322 O O . LYS B 1 20 ? -18.26 4.706 8.757 1 59.85 20 LYS B O 1
ATOM 1327 N N . GLU B 1 21 ? -18.008 3.387 10.491 1 59.67 21 GLU B N 1
ATOM 1328 C CA . GLU B 1 21 ? -16.961 2.613 9.829 1 59.67 21 GLU B CA 1
ATOM 1329 C C . GLU B 1 21 ? -17.519 1.834 8.642 1 59.67 21 GLU B C 1
ATOM 1331 O O . GLU B 1 21 ? -16.894 1.777 7.581 1 59.67 21 GLU B O 1
ATOM 1336 N N . LYS B 1 22 ? -18.662 1.328 8.82 1 57.93 22 LYS B N 1
ATOM 1337 C CA . LYS B 1 22 ? -19.278 0.543 7.754 1 57.93 22 LYS B CA 1
ATOM 1338 C C . LYS B 1 22 ? -19.65 1.425 6.566 1 57.93 22 LYS B C 1
ATOM 1340 O O . LYS B 1 22 ? -19.535 1.004 5.413 1 57.93 22 LYS B O 1
ATOM 1345 N N . GLU B 1 23 ? -20.144 2.576 6.886 1 61.38 23 GLU B N 1
ATOM 1346 C CA . GLU B 1 23 ? -20.494 3.525 5.834 1 61.38 23 GLU B CA 1
ATOM 1347 C C . GLU B 1 23 ? -19.26 3.954 5.044 1 61.38 23 GLU B C 1
ATOM 1349 O O . GLU B 1 23 ? -19.309 4.064 3.817 1 61.38 23 GLU B O 1
ATOM 1354 N N . ARG B 1 24 ? -18.155 4.119 5.749 1 60.6 24 ARG B N 1
ATOM 1355 C CA . ARG B 1 24 ? -16.922 4.476 5.056 1 60.6 24 ARG B CA 1
ATOM 1356 C C . ARG B 1 24 ? -16.433 3.327 4.181 1 60.6 24 ARG B C 1
ATOM 1358 O O . ARG B 1 24 ? -15.978 3.546 3.056 1 60.6 24 ARG B O 1
ATOM 1365 N N . GLU B 1 25 ? -16.52 2.125 4.703 1 60.64 25 GLU B N 1
ATOM 1366 C CA . GLU B 1 25 ? -16.103 0.962 3.926 1 60.64 25 GLU B CA 1
ATOM 1367 C C . GLU B 1 25 ? -16.905 0.845 2.633 1 60.64 25 GLU B C 1
ATOM 1369 O O . GLU B 1 25 ? -16.354 0.508 1.583 1 60.64 25 GLU B O 1
ATOM 1374 N N . LYS B 1 26 ? -18.139 1.166 2.797 1 63.07 26 LYS B N 1
ATOM 1375 C CA . LYS B 1 26 ? -19.008 1.122 1.624 1 63.07 26 LYS B CA 1
ATOM 1376 C C . LYS B 1 26 ? -18.588 2.162 0.59 1 63.07 26 LYS B C 1
ATOM 1378 O O . LYS B 1 26 ? -18.619 1.896 -0.614 1 63.07 26 LYS B O 1
ATOM 1383 N N . LEU B 1 27 ? -18.074 3.209 1.114 1 73.47 27 LEU B N 1
ATOM 1384 C CA . LEU B 1 27 ? -17.715 4.284 0.196 1 73.47 27 LEU B CA 1
ATOM 1385 C C . LEU B 1 27 ? -16.354 4.023 -0.442 1 73.47 27 LEU B C 1
ATOM 1387 O O . LEU B 1 27 ? -16.158 4.293 -1.629 1 73.47 27 LEU B O 1
ATOM 1391 N N . GLU B 1 28 ? -15.472 3.307 0.297 1 83.84 28 GLU B N 1
ATOM 1392 C CA . GLU B 1 28 ? -14.097 3.136 -0.163 1 83.84 28 GLU B CA 1
ATOM 1393 C C . GLU B 1 28 ? -13.934 1.835 -0.942 1 83.84 28 GLU B C 1
ATOM 1395 O O . GLU B 1 28 ? -12.872 1.576 -1.513 1 83.84 28 GLU B O 1
ATOM 1400 N N . GLY B 1 29 ? -14.81 1.073 -1.078 1 88.57 29 GLY B N 1
ATOM 1401 C CA . GLY B 1 29 ? -14.719 -0.237 -1.704 1 88.57 29 GLY B CA 1
ATOM 1402 C C . GLY B 1 29 ? -14.367 -1.342 -0.726 1 88.57 29 GLY B C 1
ATOM 1403 O O . GLY B 1 29 ? -13.717 -1.094 0.292 1 88.57 29 GLY B O 1
ATOM 1404 N N . THR B 1 30 ? -14.807 -2.511 -0.975 1 93.51 30 THR B N 1
ATOM 1405 C CA . THR B 1 30 ? -14.554 -3.691 -0.155 1 93.51 30 THR B CA 1
ATOM 1406 C C . THR B 1 30 ? -13.854 -4.775 -0.969 1 93.51 30 THR B C 1
ATOM 1408 O O . THR B 1 30 ? -14.25 -5.062 -2.1 1 93.51 30 THR B O 1
ATOM 1411 N N . ILE B 1 31 ? -12.818 -5.303 -0.356 1 95.97 31 ILE B N 1
ATOM 1412 C CA . ILE B 1 31 ? -12.126 -6.398 -1.028 1 95.97 31 ILE B CA 1
ATOM 1413 C C . ILE B 1 31 ? -12.752 -7.73 -0.62 1 95.97 31 ILE B C 1
ATOM 1415 O O . ILE B 1 31 ? -12.999 -7.97 0.563 1 95.97 31 ILE B O 1
ATOM 1419 N N . ILE B 1 32 ? -13.005 -8.527 -1.619 1 96.37 32 ILE B N 1
ATOM 1420 C CA . ILE B 1 32 ? -13.513 -9.877 -1.406 1 96.37 32 ILE B CA 1
ATOM 1421 C C . ILE B 1 32 ? -12.434 -10.897 -1.764 1 96.37 32 ILE B C 1
ATOM 1423 O O . ILE B 1 32 ? -11.865 -10.85 -2.857 1 96.37 32 ILE B O 1
ATOM 1427 N N . ASN B 1 33 ? -12.118 -11.815 -0.806 1 96.78 33 ASN B N 1
ATOM 1428 C CA . ASN B 1 33 ? -11.114 -12.845 -1.051 1 96.78 33 ASN B CA 1
ATOM 1429 C C . ASN B 1 33 ? -11.343 -14.071 -0.173 1 96.78 33 ASN B C 1
ATOM 1431 O O . ASN B 1 33 ? -12.103 -14.013 0.795 1 96.78 33 ASN B O 1
ATOM 1435 N N . THR B 1 34 ? -10.763 -15.17 -0.599 1 95.56 34 THR B N 1
ATOM 1436 C CA . THR B 1 34 ? -10.665 -16.336 0.272 1 95.56 34 THR B CA 1
ATOM 1437 C C . THR B 1 34 ? -9.464 -16.215 1.204 1 95.56 34 THR B C 1
ATOM 1439 O O . THR B 1 34 ? -8.321 -16.15 0.747 1 95.56 34 THR B O 1
ATOM 1442 N N . GLU B 1 35 ? -9.645 -16.321 2.487 1 96.37 35 GLU B N 1
ATOM 1443 C CA . GLU B 1 35 ? -8.603 -16.025 3.466 1 96.37 35 GLU B CA 1
ATOM 1444 C C . GLU B 1 35 ? -7.557 -17.135 3.512 1 96.37 35 GLU B C 1
ATOM 1446 O O . GLU B 1 35 ? -6.389 -16.883 3.813 1 96.37 35 GLU B O 1
ATOM 1451 N N . ALA B 1 36 ? -8.023 -18.315 3.223 1 97.99 36 ALA B N 1
ATOM 1452 C CA . ALA B 1 36 ? -7.119 -19.457 3.323 1 97.99 36 ALA B CA 1
ATOM 1453 C C . ALA B 1 36 ? -7.296 -20.403 2.138 1 97.99 36 ALA B C 1
ATOM 1455 O O . ALA B 1 36 ? -8.423 -20.738 1.767 1 97.99 36 ALA B O 1
ATOM 1456 N N . VAL B 1 37 ? -6.212 -20.779 1.578 1 98.43 37 VAL B N 1
ATOM 1457 C CA . VAL B 1 37 ? -6.177 -21.736 0.477 1 98.43 37 VAL B CA 1
ATOM 1458 C C . VAL B 1 37 ? -5.224 -22.88 0.816 1 98.43 37 VAL B C 1
ATOM 1460 O O . VAL B 1 37 ? -4.113 -22.649 1.297 1 98.43 37 VAL B O 1
ATOM 1463 N N . ARG B 1 38 ? -5.612 -24.09 0.599 1 98.04 38 ARG B N 1
ATOM 1464 C CA . ARG B 1 38 ? -4.795 -25.276 0.835 1 98.04 38 ARG B CA 1
ATOM 1465 C C . ARG B 1 38 ? -4.577 -26.057 -0.456 1 98.04 38 ARG B C 1
ATOM 1467 O O . ARG B 1 38 ? -5.488 -26.173 -1.279 1 98.04 38 ARG B O 1
ATOM 1474 N N . ALA B 1 39 ? -3.389 -26.62 -0.555 1 97.24 39 ALA B N 1
ATOM 1475 C CA . ALA B 1 39 ? -3.058 -27.389 -1.752 1 97.24 39 ALA B CA 1
ATOM 1476 C C . ALA B 1 39 ? -1.954 -28.402 -1.464 1 97.24 39 ALA B C 1
ATOM 1478 O O . ALA B 1 39 ? -1.442 -28.471 -0.345 1 97.24 39 ALA B O 1
ATOM 1479 N N . PHE B 1 40 ? -1.67 -29.249 -2.427 1 96.97 40 PHE B N 1
ATOM 1480 C CA . PHE B 1 40 ? -0.607 -30.243 -2.339 1 96.97 40 PHE B CA 1
ATOM 1481 C C . PHE B 1 40 ? 0.52 -29.919 -3.312 1 96.97 40 PHE B C 1
ATOM 1483 O O . PHE B 1 40 ? 0.286 -29.315 -4.361 1 96.97 40 PHE B O 1
ATOM 1490 N N . PRO B 1 41 ? 1.693 -30.362 -2.933 1 96.59 41 PRO B N 1
ATOM 1491 C CA . PRO B 1 41 ? 2.801 -30.155 -3.868 1 96.59 41 PRO B CA 1
ATOM 1492 C C . PRO B 1 41 ? 2.5 -30.686 -5.267 1 96.59 41 PRO B C 1
ATOM 1494 O O . PRO B 1 41 ? 1.881 -31.744 -5.41 1 96.59 41 PRO B O 1
ATOM 1497 N N . GLY B 1 42 ? 2.979 -29.831 -6.247 1 95.47 42 GLY B N 1
ATOM 1498 C CA . GLY B 1 42 ? 2.806 -30.259 -7.626 1 95.47 42 GLY B CA 1
ATOM 1499 C C . GLY B 1 42 ? 1.519 -29.755 -8.25 1 95.47 42 GLY B C 1
ATOM 1500 O O . GLY B 1 42 ? 1.345 -29.824 -9.469 1 95.47 42 GLY B O 1
ATOM 1501 N N . SER B 1 43 ? 0.596 -29.255 -7.418 1 95.94 43 SER B N 1
ATOM 1502 C CA . SER B 1 43 ? -0.667 -28.738 -7.935 1 95.94 43 SER B CA 1
ATOM 1503 C C . SER B 1 43 ? -0.533 -27.281 -8.366 1 95.94 43 SER B C 1
ATOM 1505 O O . SER B 1 43 ? 0.475 -26.633 -8.075 1 95.94 43 SER B O 1
ATOM 1507 N N . ASP B 1 44 ? -1.493 -26.791 -9.145 1 97.45 44 ASP B N 1
ATOM 1508 C CA . ASP B 1 44 ? -1.656 -25.371 -9.444 1 97.45 44 ASP B CA 1
ATOM 1509 C C . ASP B 1 44 ? -2.597 -24.704 -8.444 1 97.45 44 ASP B C 1
ATOM 1511 O O . ASP B 1 44 ? -3.593 -25.299 -8.028 1 97.45 44 ASP B O 1
ATOM 1515 N N . VAL B 1 45 ? -2.247 -23.558 -8.079 1 98.02 45 VAL B N 1
ATOM 1516 C CA . VAL B 1 45 ? -3.051 -22.824 -7.107 1 98.02 45 VAL B CA 1
ATOM 1517 C C . VAL B 1 45 ? -3.403 -21.446 -7.664 1 98.02 45 VAL B C 1
ATOM 1519 O O . VAL B 1 45 ? -2.562 -20.783 -8.276 1 98.02 45 VAL B O 1
ATOM 1522 N N . THR B 1 46 ? -4.603 -21.003 -7.471 1 98.07 46 THR B N 1
ATOM 1523 C CA . THR B 1 46 ? -5.028 -19.651 -7.818 1 98.07 46 THR B CA 1
ATOM 1524 C C . THR B 1 46 ? -5.433 -18.875 -6.568 1 98.07 46 THR B C 1
ATOM 1526 O O . THR B 1 46 ? -6.301 -19.315 -5.811 1 98.07 46 THR B O 1
ATOM 1529 N N . LEU B 1 47 ? -4.751 -17.78 -6.328 1 98.47 47 LEU B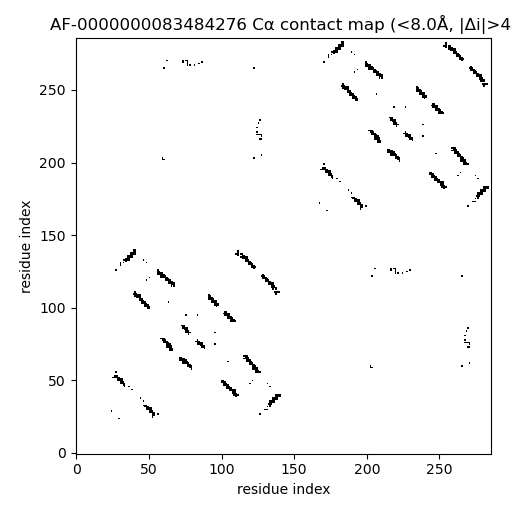 N 1
ATOM 1530 C CA . LEU B 1 47 ? -5.175 -16.805 -5.33 1 98.47 47 LEU B CA 1
ATOM 1531 C C . LEU B 1 47 ? -5.966 -15.673 -5.978 1 98.47 47 LEU B C 1
ATOM 1533 O O . LEU B 1 47 ? -5.537 -15.109 -6.987 1 98.47 47 LEU B O 1
ATOM 1537 N N . GLU B 1 48 ? -7.079 -15.318 -5.402 1 97.88 48 GLU B N 1
ATOM 1538 C CA . GLU B 1 48 ? -7.962 -14.381 -6.089 1 97.88 48 GLU B CA 1
ATOM 1539 C C . GLU B 1 48 ? -8.49 -13.316 -5.132 1 97.88 48 GLU B C 1
ATOM 1541 O O . GLU B 1 48 ? -8.841 -13.62 -3.99 1 97.88 48 GLU B O 1
ATOM 1546 N N . CYS B 1 49 ? -8.584 -12.115 -5.677 1 97.47 49 CYS B N 1
ATOM 1547 C CA . CYS B 1 49 ? -9.198 -10.97 -5.013 1 97.47 49 CYS B CA 1
ATOM 1548 C C . CYS B 1 49 ? -10.14 -10.234 -5.958 1 97.47 49 CYS B C 1
ATOM 1550 O O . CYS B 1 49 ? -9.911 -10.2 -7.168 1 97.47 49 CYS B O 1
ATOM 1552 N N . SER B 1 50 ? -11.119 -9.738 -5.426 1 96.6 50 SER B N 1
ATOM 1553 C CA . SER B 1 50 ? -12.011 -8.807 -6.11 1 96.6 50 SER B CA 1
ATOM 1554 C C . SER B 1 50 ? -12.288 -7.576 -5.253 1 96.6 50 SER B C 1
ATOM 1556 O O . SER B 1 50 ? -12.12 -7.613 -4.032 1 96.6 50 SER B O 1
ATOM 1558 N N . ILE B 1 51 ? -12.614 -6.516 -5.912 1 94.04 51 ILE B N 1
ATOM 1559 C CA . ILE B 1 51 ? -12.955 -5.309 -5.168 1 94.04 51 ILE B CA 1
ATOM 1560 C C . ILE B 1 51 ? -14.325 -4.799 -5.612 1 94.04 51 ILE B C 1
ATOM 1562 O O . ILE B 1 51 ? -14.593 -4.686 -6.81 1 94.04 51 ILE B O 1
ATOM 1566 N N . LEU B 1 52 ? -15.164 -4.672 -4.659 1 93.06 52 LEU B N 1
ATOM 1567 C CA . LEU B 1 52 ? -16.444 -4.01 -4.886 1 93.06 52 LEU B CA 1
ATOM 1568 C C . LEU B 1 52 ? -16.354 -2.525 -4.553 1 93.06 52 LEU B C 1
ATOM 1570 O O . LEU B 1 52 ? -16.09 -2.156 -3.406 1 93.06 52 LEU B O 1
ATOM 1574 N N . SER B 1 53 ? -16.473 -1.698 -5.569 1 91.94 53 SER B N 1
ATOM 1575 C CA . SER B 1 53 ? -16.381 -0.257 -5.357 1 91.94 53 SER B CA 1
ATOM 1576 C C . SER B 1 53 ? -17.375 0.496 -6.235 1 91.94 53 SER B C 1
ATOM 1578 O O . SER B 1 53 ? -17.88 -0.05 -7.218 1 91.94 53 SER B O 1
ATOM 1580 N N . ALA B 1 54 ? -17.704 1.689 -5.829 1 93.31 54 ALA B N 1
ATOM 1581 C CA . ALA B 1 54 ? -18.554 2.548 -6.649 1 93.31 54 ALA B CA 1
ATOM 1582 C C . ALA B 1 54 ? -17.882 2.876 -7.979 1 93.31 54 ALA B C 1
ATOM 1584 O O . ALA B 1 54 ? -16.656 2.816 -8.093 1 93.31 54 ALA B O 1
ATOM 1585 N N . ASP B 1 55 ? -18.659 3.268 -8.993 1 92.21 55 ASP B N 1
ATOM 1586 C CA . ASP B 1 55 ? -18.18 3.491 -10.354 1 92.21 55 ASP B CA 1
ATOM 1587 C C . ASP B 1 55 ? -17.257 4.705 -10.419 1 92.21 55 ASP B C 1
ATOM 1589 O O . ASP B 1 55 ? -16.444 4.824 -11.338 1 92.21 55 ASP B O 1
ATOM 1593 N N . TRP B 1 56 ? -17.446 5.587 -9.467 1 94.53 56 TRP B N 1
ATOM 1594 C CA . TRP B 1 56 ? -16.677 6.825 -9.54 1 94.53 56 TRP B CA 1
ATOM 1595 C C . TRP B 1 56 ? -15.305 6.652 -8.896 1 94.53 56 TRP B C 1
ATOM 1597 O O . TRP B 1 56 ? -14.461 7.548 -8.97 1 94.53 56 TRP B O 1
ATOM 1607 N N . ILE B 1 57 ? -15.123 5.539 -8.27 1 95.45 57 ILE B N 1
ATOM 1608 C CA . ILE B 1 57 ? -13.816 5.214 -7.71 1 95.45 57 ILE B CA 1
ATOM 1609 C C . ILE B 1 57 ? -12.909 4.659 -8.806 1 95.45 57 ILE B C 1
ATOM 1611 O O . ILE B 1 57 ? -13.304 3.76 -9.551 1 95.45 57 ILE B O 1
ATOM 1615 N N . HIS B 1 58 ? -11.656 5.157 -8.85 1 95.85 58 HIS B N 1
ATOM 1616 C CA . HIS B 1 58 ? -10.722 4.761 -9.898 1 95.85 58 HIS B CA 1
ATOM 1617 C C . HIS B 1 58 ? -9.662 3.806 -9.36 1 95.85 58 HIS B C 1
ATOM 1619 O O . HIS B 1 58 ? -8.942 4.139 -8.416 1 95.85 58 HIS B O 1
ATOM 1625 N N . LEU B 1 59 ? -9.604 2.67 -9.95 1 96.4 59 LEU B N 1
ATOM 1626 C CA . LEU B 1 59 ? -8.489 1.77 -9.677 1 96.4 59 LEU B CA 1
ATOM 1627 C C . LEU B 1 59 ? -7.221 2.247 -10.377 1 96.4 59 LEU B C 1
ATOM 1629 O O . LEU B 1 59 ? -7.179 2.329 -11.607 1 96.4 59 LEU B O 1
ATOM 1633 N N . THR B 1 60 ? -6.175 2.543 -9.634 1 97.46 60 THR B N 1
ATOM 1634 C CA . THR B 1 60 ? -4.983 3.134 -10.232 1 97.46 60 THR B CA 1
ATOM 1635 C C . THR B 1 60 ? -3.877 2.093 -10.379 1 97.46 60 THR B C 1
ATOM 1637 O O . THR B 1 60 ? -3.053 2.179 -11.291 1 97.46 60 THR B O 1
ATOM 1640 N N . GLN B 1 61 ? -3.863 1.163 -9.493 1 97.66 61 GLN B N 1
ATOM 1641 C CA . GLN B 1 61 ? -2.84 0.125 -9.555 1 97.66 61 GLN B CA 1
ATOM 1642 C C . GLN B 1 61 ? -3.158 -1.021 -8.599 1 97.66 61 GLN B C 1
ATOM 1644 O O . GLN B 1 61 ? -3.77 -0.808 -7.55 1 97.66 61 GLN B O 1
ATOM 1649 N N . THR B 1 62 ? -2.782 -2.205 -8.964 1 98.18 62 THR B N 1
ATOM 1650 C CA . THR B 1 62 ? -2.892 -3.357 -8.075 1 98.18 62 THR B CA 1
ATOM 1651 C C . THR B 1 62 ? -1.57 -4.115 -8.006 1 98.18 62 THR B C 1
ATOM 1653 O O . THR B 1 62 ? -0.726 -3.983 -8.895 1 98.18 62 THR B O 1
ATOM 1656 N N . GLN B 1 63 ? -1.4 -4.84 -6.935 1 98.24 63 GLN B N 1
ATOM 1657 C CA . GLN B 1 63 ? -0.182 -5.638 -6.851 1 98.24 63 GLN B CA 1
ATOM 1658 C C . GLN B 1 63 ? -0.388 -6.865 -5.967 1 98.24 63 GLN B C 1
ATOM 1660 O O . GLN B 1 63 ? -1.273 -6.876 -5.108 1 98.24 63 GLN B O 1
ATOM 1665 N N . TRP B 1 64 ? 0.389 -7.889 -6.246 1 98.48 64 TRP B N 1
ATOM 1666 C CA . TRP B 1 64 ? 0.487 -9.091 -5.425 1 98.48 64 TRP B CA 1
ATOM 1667 C C . TRP B 1 64 ? 1.85 -9.178 -4.747 1 98.48 64 TRP B C 1
ATOM 1669 O O . TRP B 1 64 ? 2.877 -8.881 -5.363 1 98.48 64 TRP B O 1
ATOM 1679 N N . SER B 1 65 ? 1.847 -9.588 -3.503 1 98.22 65 SER B N 1
ATOM 1680 C CA . SER B 1 65 ? 3.092 -9.746 -2.759 1 98.22 65 SER B CA 1
ATOM 1681 C C . SER B 1 65 ? 3.023 -10.941 -1.814 1 98.22 65 SER B C 1
ATOM 1683 O O . SER B 1 65 ? 1.94 -11.324 -1.367 1 98.22 65 SER B O 1
ATOM 1685 N N . LYS B 1 66 ? 4.131 -11.509 -1.599 1 98.11 66 LYS B N 1
ATOM 1686 C CA . LYS B 1 66 ? 4.3 -12.401 -0.456 1 98.11 66 LYS B CA 1
ATOM 1687 C C . LYS B 1 66 ? 4.891 -11.658 0.739 1 98.11 66 LYS B C 1
ATOM 1689 O O . LYS B 1 66 ? 6.071 -11.303 0.734 1 98.11 66 LYS B O 1
ATOM 1694 N N . ILE B 1 67 ? 4.127 -11.514 1.831 1 97.65 67 ILE B N 1
ATOM 1695 C CA . ILE B 1 67 ? 4.442 -10.467 2.797 1 97.65 67 ILE B CA 1
ATOM 1696 C C . ILE B 1 67 ? 5.171 -11.072 3.995 1 97.65 67 ILE B C 1
ATOM 1698 O O . ILE B 1 67 ? 5.687 -10.345 4.847 1 97.65 67 ILE B O 1
ATOM 1702 N N . ASP B 1 68 ? 5.252 -12.387 4.089 1 97.37 68 ASP B N 1
ATOM 1703 C CA . ASP B 1 68 ? 5.984 -12.989 5.2 1 97.37 68 ASP B CA 1
ATOM 1704 C C . ASP B 1 68 ? 7.454 -13.193 4.842 1 97.37 68 ASP B C 1
ATOM 1706 O O . ASP B 1 68 ? 8.254 -13.596 5.689 1 97.37 68 ASP B O 1
ATOM 1710 N N . ASP B 1 69 ? 7.794 -12.864 3.594 1 94.85 69 ASP B N 1
ATOM 1711 C CA . ASP B 1 69 ? 9.209 -12.779 3.246 1 94.85 69 ASP B CA 1
ATOM 1712 C C . ASP B 1 69 ? 9.865 -11.566 3.901 1 94.85 69 ASP B C 1
ATOM 1714 O O . ASP B 1 69 ? 9.196 -10.571 4.187 1 94.85 69 ASP B O 1
ATOM 1718 N N . THR B 1 70 ? 11.247 -11.601 4.09 1 91.68 70 THR B N 1
ATOM 1719 C CA . THR B 1 70 ? 12.005 -10.475 4.623 1 91.68 70 THR B CA 1
ATOM 1720 C C . THR B 1 70 ? 13.138 -10.089 3.676 1 91.68 70 THR B C 1
ATOM 1722 O O . THR B 1 70 ? 14.143 -10.797 3.58 1 91.68 70 THR B O 1
ATOM 1725 N N . PRO B 1 71 ? 13.003 -8.951 3.027 1 89.39 71 PRO B N 1
ATOM 1726 C CA . PRO B 1 71 ? 11.81 -8.108 2.929 1 89.39 71 PRO B CA 1
ATOM 1727 C C . PRO B 1 71 ? 10.697 -8.753 2.106 1 89.39 71 PRO B C 1
ATOM 1729 O O . PRO B 1 71 ? 10.937 -9.736 1.401 1 89.39 71 PRO B O 1
ATOM 1732 N N . PRO B 1 72 ? 9.487 -8.175 2.206 1 94.25 72 PRO B N 1
ATOM 1733 C CA . PRO B 1 72 ? 8.4 -8.726 1.394 1 94.25 72 PRO B CA 1
ATOM 1734 C C . PRO B 1 72 ? 8.764 -8.833 -0.085 1 94.25 72 PRO B C 1
ATOM 1736 O O . PRO B 1 72 ? 9.442 -7.953 -0.623 1 94.25 72 PRO B O 1
ATOM 1739 N N . SER B 1 73 ? 8.275 -9.862 -0.701 1 95.19 73 SER B N 1
ATOM 1740 C CA . SER B 1 73 ? 8.514 -10.073 -2.125 1 95.19 73 SER B CA 1
ATOM 1741 C C . SER B 1 73 ? 7.347 -9.5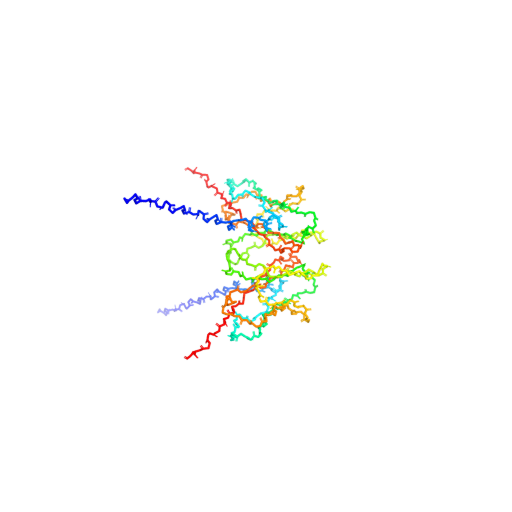63 -2.963 1 95.19 73 SER B C 1
ATOM 1743 O O . SER B 1 73 ? 6.213 -10.018 -2.801 1 95.19 73 SER B O 1
ATOM 1745 N N . ARG B 1 74 ? 7.618 -8.628 -3.773 1 96.22 74 ARG B N 1
ATOM 1746 C CA . ARG B 1 74 ? 6.629 -8.212 -4.762 1 96.22 74 ARG B CA 1
ATOM 1747 C C . ARG B 1 74 ? 6.594 -9.179 -5.942 1 96.22 74 ARG B C 1
ATOM 1749 O O . ARG B 1 74 ? 7.64 -9.55 -6.478 1 96.22 74 ARG B O 1
ATOM 1756 N N . ILE B 1 75 ? 5.447 -9.521 -6.325 1 97.92 75 ILE B N 1
ATOM 1757 C CA . ILE B 1 75 ? 5.307 -10.595 -7.302 1 97.92 75 ILE B CA 1
ATOM 1758 C C . ILE B 1 75 ? 4.898 -10.012 -8.653 1 97.92 75 ILE B C 1
ATOM 1760 O O . ILE B 1 75 ? 5.493 -10.34 -9.683 1 97.92 75 ILE B O 1
ATOM 1764 N N . ALA B 1 76 ? 3.891 -9.171 -8.615 1 98.11 76 ALA B N 1
ATOM 1765 C CA . ALA B 1 76 ? 3.388 -8.581 -9.853 1 98.11 76 ALA B CA 1
ATOM 1766 C C . ALA B 1 76 ? 2.657 -7.27 -9.579 1 98.11 76 ALA B C 1
ATOM 1768 O O . ALA B 1 76 ? 2.063 -7.094 -8.513 1 98.11 76 ALA B O 1
ATOM 1769 N N . VAL B 1 77 ? 2.737 -6.394 -10.523 1 98.24 77 VAL B N 1
ATOM 1770 C CA . VAL B 1 77 ? 2.064 -5.1 -10.482 1 98.24 77 VAL B CA 1
ATOM 1771 C C . VAL B 1 77 ? 1.226 -4.912 -11.745 1 98.24 77 VAL B C 1
ATOM 1773 O O . VAL B 1 77 ? 1.698 -5.17 -12.855 1 98.24 77 VAL B O 1
ATOM 1776 N N . TYR B 1 78 ? 0.024 -4.513 -11.548 1 98.4 78 TYR B N 1
ATOM 1777 C CA . TYR B 1 78 ? -0.842 -4.177 -12.673 1 98.4 78 TYR B CA 1
ATOM 1778 C C . TYR B 1 78 ? -1.239 -2.706 -12.635 1 98.4 78 TYR B C 1
ATOM 1780 O O . TYR B 1 78 ? -1.672 -2.2 -11.597 1 98.4 78 TYR B O 1
ATOM 1788 N N . ASN B 1 79 ? -1.111 -2.051 -13.683 1 97.67 79 ASN B N 1
ATOM 1789 C CA . ASN B 1 79 ? -1.573 -0.689 -13.929 1 97.67 79 ASN B CA 1
ATOM 1790 C C . ASN B 1 79 ? -2.44 -0.61 -15.182 1 97.67 79 ASN B C 1
ATOM 1792 O O . ASN B 1 79 ? -2.059 -1.114 -16.24 1 97.67 79 ASN B O 1
ATOM 1796 N N . PRO B 1 80 ? -3.596 -0.003 -15.015 1 95.86 80 PRO B N 1
ATOM 1797 C CA . PRO B 1 80 ? -4.529 0.004 -16.145 1 95.86 80 PRO B CA 1
ATOM 1798 C C . PRO B 1 80 ? -3.941 0.663 -17.391 1 95.86 80 PRO B C 1
ATOM 1800 O O . PRO B 1 80 ? -4.349 0.347 -18.511 1 95.86 80 PRO B O 1
ATOM 1803 N N . ILE B 1 81 ? -3.029 1.512 -17.232 1 95.56 81 ILE B N 1
ATOM 1804 C CA . ILE B 1 81 ? -2.451 2.242 -18.356 1 95.56 81 ILE B CA 1
ATOM 1805 C C . ILE B 1 81 ? -1.22 1.502 -18.874 1 95.56 81 ILE B C 1
ATOM 1807 O O . ILE B 1 81 ? -1.069 1.305 -20.082 1 95.56 81 ILE B O 1
ATOM 1811 N N . TYR B 1 82 ? -0.397 0.889 -18.012 1 97.08 82 TYR B N 1
ATOM 1812 C CA . TYR B 1 82 ? 0.928 0.415 -18.394 1 97.08 82 TYR B CA 1
ATOM 1813 C C . TYR B 1 82 ? 0.958 -1.107 -18.482 1 97.08 82 TYR B C 1
ATOM 1815 O O . TYR B 1 82 ? 1.917 -1.686 -18.998 1 97.08 82 TYR B O 1
ATOM 1823 N N . GLY B 1 83 ? -0.096 -1.745 -17.907 1 97 83 GLY B N 1
ATOM 1824 C CA . GLY B 1 83 ? -0.178 -3.192 -18.03 1 97 83 GLY B CA 1
ATOM 1825 C C . GLY B 1 83 ? 0.369 -3.926 -16.82 1 97 83 GLY B C 1
ATOM 1826 O O . GLY B 1 83 ? 0.3 -3.421 -15.698 1 97 83 GLY B O 1
ATOM 1827 N N . ILE B 1 84 ? 0.76 -5.193 -17.077 1 97.77 84 ILE B N 1
ATOM 1828 C CA . ILE B 1 84 ? 1.219 -6.052 -15.991 1 97.77 84 ILE B CA 1
ATOM 1829 C C . ILE B 1 84 ? 2.74 -6.181 -16.043 1 97.77 84 ILE B C 1
ATOM 1831 O O . ILE B 1 84 ? 3.32 -6.338 -17.12 1 97.77 84 ILE B O 1
ATOM 1835 N N . THR B 1 85 ? 3.352 -6.06 -14.95 1 97.19 85 THR B N 1
ATOM 1836 C CA . THR B 1 85 ? 4.767 -6.38 -14.801 1 97.19 85 THR B CA 1
ATOM 1837 C C . THR B 1 85 ? 4.966 -7.487 -13.77 1 97.19 85 THR B C 1
ATOM 1839 O O . THR B 1 85 ? 4.31 -7.497 -12.727 1 97.19 85 THR B O 1
ATOM 1842 N N . TYR B 1 86 ? 5.865 -8.364 -14.11 1 97.1 86 TYR B N 1
ATOM 1843 C CA . TYR B 1 86 ? 6.24 -9.444 -13.203 1 97.1 86 TYR B CA 1
ATOM 1844 C C . TYR B 1 86 ? 7.603 -9.18 -12.576 1 97.1 86 TYR B C 1
ATOM 1846 O O . TYR B 1 86 ? 8.542 -8.773 -13.264 1 97.1 86 TYR B O 1
ATOM 1854 N N . LEU B 1 87 ? 7.651 -9.37 -11.287 1 95.39 87 LEU B N 1
ATOM 1855 C CA . LEU B 1 87 ? 8.907 -9.186 -10.567 1 95.39 87 LEU B CA 1
ATOM 1856 C C . LEU B 1 87 ? 9.468 -10.525 -10.102 1 95.39 87 LEU B C 1
ATOM 1858 O O . LEU B 1 87 ? 8.721 -11.493 -9.939 1 95.39 87 LEU B O 1
ATOM 1862 N N . PRO B 1 88 ? 10.786 -10.586 -9.936 1 91.36 88 PRO B N 1
ATOM 1863 C CA . PRO B 1 88 ? 11.371 -11.852 -9.49 1 91.36 88 PRO B CA 1
ATOM 1864 C C . PRO B 1 88 ? 10.826 -12.311 -8.139 1 91.36 88 PRO B C 1
ATOM 1866 O O . PRO B 1 88 ? 10.861 -11.553 -7.166 1 91.36 88 PRO B O 1
ATOM 1869 N N . PHE B 1 89 ? 10.373 -13.473 -8.045 1 91.56 89 PHE B N 1
ATOM 1870 C CA . PHE B 1 89 ? 9.702 -13.953 -6.842 1 91.56 89 PHE B CA 1
ATOM 1871 C C . PHE B 1 89 ? 10.08 -15.401 -6.553 1 91.56 89 PHE B C 1
ATOM 1873 O O . PHE B 1 89 ? 10.439 -15.741 -5.424 1 91.56 89 PHE B O 1
ATOM 1880 N N . SER B 1 90 ? 9.987 -16.196 -7.558 1 88.22 90 SER B N 1
ATOM 1881 C CA . SER B 1 90 ? 10.212 -17.623 -7.356 1 88.22 90 SER B CA 1
ATOM 1882 C C . SER B 1 90 ? 10.633 -18.305 -8.654 1 88.22 90 SER B C 1
ATOM 1884 O O . SER B 1 90 ? 10.518 -17.722 -9.734 1 88.22 90 SER B O 1
ATOM 1886 N N . LYS B 1 91 ? 11.204 -19.458 -8.421 1 84.09 91 LYS B N 1
ATOM 1887 C CA . LYS B 1 91 ? 11.513 -20.294 -9.577 1 84.09 91 LYS B CA 1
ATOM 1888 C C . LYS B 1 91 ? 10.24 -20.841 -10.216 1 84.09 91 LYS B C 1
ATOM 1890 O O . LYS B 1 91 ? 10.247 -21.241 -11.382 1 84.09 91 LYS B O 1
ATOM 1895 N N . THR B 1 92 ? 9.222 -20.853 -9.413 1 86.24 92 THR B N 1
ATOM 1896 C CA . THR B 1 92 ? 7.944 -21.343 -9.917 1 86.24 92 THR B CA 1
ATOM 1897 C C . THR B 1 92 ? 7.34 -20.355 -10.911 1 86.24 92 THR B C 1
ATOM 1899 O O . THR B 1 92 ? 7.4 -19.141 -10.703 1 86.24 92 THR B O 1
ATOM 1902 N N . SER B 1 93 ? 6.727 -21.018 -11.9 1 92.94 93 SER B N 1
ATOM 1903 C CA . SER B 1 93 ? 6.017 -20.175 -12.856 1 92.94 93 SER B CA 1
ATOM 1904 C C . SER B 1 93 ? 4.729 -19.622 -12.256 1 92.94 93 SER B C 1
ATOM 1906 O O . SER B 1 93 ? 4.039 -20.317 -11.506 1 92.94 93 SER B O 1
ATOM 1908 N N . TYR B 1 94 ? 4.456 -18.362 -12.571 1 95.55 94 TYR B N 1
ATOM 1909 C CA . TYR B 1 94 ? 3.237 -17.707 -12.109 1 95.55 94 TYR B CA 1
ATOM 1910 C C . TYR B 1 94 ? 2.728 -16.71 -13.143 1 95.55 94 TYR B C 1
ATOM 1912 O O . TYR B 1 94 ? 3.504 -16.19 -13.948 1 95.55 94 TYR B O 1
ATOM 1920 N N . ASN B 1 95 ? 1.409 -16.512 -13.108 1 96.01 95 ASN B N 1
ATOM 1921 C CA . ASN B 1 95 ? 0.793 -15.487 -13.943 1 96.01 95 ASN B CA 1
ATOM 1922 C C . ASN B 1 95 ? -0.289 -14.721 -13.186 1 96.01 95 ASN B C 1
ATOM 1924 O O . ASN B 1 95 ? -0.834 -15.221 -12.2 1 96.01 95 ASN B O 1
ATOM 1928 N N . TYR B 1 96 ? -0.415 -13.444 -13.593 1 95.23 96 TYR B N 1
ATOM 1929 C CA . TYR B 1 96 ? -1.396 -12.508 -13.054 1 95.23 96 TYR B CA 1
ATOM 1930 C C . TYR B 1 96 ? -2.467 -12.185 -14.09 1 95.23 96 TYR B C 1
ATOM 1932 O O . TYR B 1 96 ? -2.151 -11.827 -15.227 1 95.23 96 TYR B O 1
ATOM 1940 N N . SER B 1 97 ? -3.752 -12.433 -13.713 1 95.28 97 SER B N 1
ATOM 1941 C CA . SER B 1 97 ? -4.825 -12.126 -14.654 1 95.28 97 SER B CA 1
ATOM 1942 C C . SER B 1 97 ? -5.857 -11.193 -14.03 1 95.28 97 SER B C 1
ATOM 1944 O O . SER B 1 97 ? -6.076 -11.223 -12.817 1 95.28 97 SER B O 1
ATOM 1946 N N . VAL B 1 98 ? -6.345 -10.347 -14.874 1 93.94 98 VAL B N 1
ATOM 1947 C CA . VAL B 1 98 ? -7.42 -9.418 -14.54 1 93.94 98 VAL B CA 1
ATOM 1948 C C . VAL B 1 98 ? -8.628 -9.683 -15.435 1 93.94 98 VAL B C 1
ATOM 1950 O O . VAL B 1 98 ? -8.625 -9.324 -16.615 1 93.94 98 VAL B O 1
ATOM 1953 N N . LYS B 1 99 ? -9.612 -10.445 -14.913 1 90.68 99 LYS B N 1
ATOM 1954 C CA . LYS B 1 99 ? -10.802 -10.791 -15.685 1 90.68 99 LYS B CA 1
ATOM 1955 C C . LYS B 1 99 ? -12.063 -10.664 -14.835 1 90.68 99 LYS B C 1
ATOM 1957 O O . LYS B 1 99 ? -12.112 -11.162 -13.708 1 90.68 99 LYS B O 1
ATOM 1962 N N . CYS B 1 100 ? -13.085 -10.033 -15.351 1 87.93 100 CYS B N 1
ATOM 1963 C CA . CYS B 1 100 ? -14.392 -9.913 -14.714 1 87.93 100 CYS B CA 1
ATOM 1964 C C . CYS B 1 100 ? -14.26 -9.362 -13.299 1 87.93 100 CYS B C 1
ATOM 1966 O O . CYS B 1 100 ? -14.827 -9.919 -12.357 1 87.93 100 CYS B O 1
ATOM 1968 N N . GLN B 1 101 ? -13.421 -8.412 -13.078 1 86.88 101 GLN B N 1
ATOM 1969 C CA . GLN B 1 101 ? -13.183 -7.714 -11.82 1 86.88 101 GLN B CA 1
ATOM 1970 C C . GLN B 1 101 ? -12.536 -8.638 -10.792 1 86.88 101 GLN B C 1
ATOM 1972 O O . GLN B 1 101 ? -12.793 -8.518 -9.592 1 86.88 101 GLN B O 1
ATOM 1977 N N . ARG B 1 102 ? -11.915 -9.598 -11.315 1 93.88 102 ARG B N 1
ATOM 1978 C CA . ARG B 1 102 ? -11.139 -10.501 -10.471 1 93.88 102 ARG B CA 1
ATOM 1979 C C . ARG B 1 102 ? -9.648 -10.387 -10.772 1 93.88 102 ARG B C 1
ATOM 1981 O O . ARG B 1 102 ? -9.243 -10.389 -11.936 1 93.88 102 ARG B O 1
ATOM 1988 N N . TRP B 1 103 ? -8.961 -10.23 -9.764 1 97.22 103 TRP B N 1
ATOM 1989 C CA . TRP B 1 103 ? -7.504 -10.169 -9.831 1 97.22 103 TRP B CA 1
ATOM 1990 C C . TRP B 1 103 ? -6.88 -11.435 -9.254 1 97.22 103 TRP B C 1
ATOM 1992 O O . TRP B 1 103 ? -6.875 -11.633 -8.037 1 97.22 103 TRP B O 1
ATOM 2002 N N . SER B 1 104 ? -6.271 -12.244 -10.166 1 98.08 104 SER B N 1
ATOM 2003 C CA . SER B 1 104 ? -5.896 -13.596 -9.767 1 98.08 104 SER B CA 1
ATOM 2004 C C . SER B 1 104 ? -4.401 -13.834 -9.956 1 98.08 104 SER B C 1
ATOM 2006 O O . SER B 1 104 ? -3.847 -13.523 -11.012 1 98.08 104 SER B O 1
ATOM 2008 N N . LEU B 1 105 ? -3.782 -14.328 -8.968 1 98.38 105 LEU B N 1
ATOM 2009 C CA . LEU B 1 105 ? -2.424 -14.852 -9.059 1 98.38 105 LEU B CA 1
ATOM 2010 C C . LEU B 1 105 ? -2.436 -16.368 -9.22 1 98.38 105 LEU B C 1
ATOM 2012 O O . LEU B 1 105 ? -2.913 -17.087 -8.339 1 98.38 105 LEU B O 1
ATOM 2016 N N . HIS B 1 106 ? -1.945 -16.839 -10.358 1 98.14 106 HIS B N 1
ATOM 2017 C CA . HIS B 1 106 ? -1.88 -18.268 -10.642 1 98.14 106 HIS B CA 1
ATOM 2018 C C . HIS B 1 106 ? -0.478 -18.815 -10.398 1 98.14 106 HIS B C 1
ATOM 2020 O O . HIS B 1 106 ? 0.474 -18.418 -11.073 1 98.14 106 HIS B O 1
ATOM 2026 N N . LEU B 1 107 ? -0.34 -19.713 -9.465 1 98.04 107 LEU B N 1
ATOM 2027 C CA . LEU B 1 107 ? 0.915 -20.396 -9.172 1 98.04 107 LEU B CA 1
ATOM 2028 C C . LEU B 1 107 ? 0.894 -21.824 -9.708 1 98.04 107 LEU B C 1
ATOM 2030 O O . LEU B 1 107 ? -0.02 -22.593 -9.402 1 98.04 107 LEU B O 1
ATOM 2034 N N . HIS B 1 108 ? 1.937 -22.108 -10.437 1 97.14 108 HIS B N 1
ATOM 2035 C CA . HIS B 1 108 ? 1.943 -23.413 -11.089 1 97.14 108 HIS B CA 1
ATOM 2036 C C . HIS B 1 108 ? 2.885 -24.379 -10.378 1 97.14 108 HIS B C 1
ATOM 2038 O O . HIS B 1 108 ? 3.985 -23.996 -9.975 1 97.14 108 HIS B O 1
ATOM 2044 N N . ASN B 1 109 ? 2.423 -25.605 -10.242 1 96.18 109 ASN B N 1
ATOM 2045 C CA . ASN B 1 109 ? 3.263 -26.668 -9.702 1 96.18 109 ASN B CA 1
ATOM 2046 C C . ASN B 1 109 ? 3.906 -26.258 -8.38 1 96.18 109 ASN B C 1
ATOM 2048 O O . ASN B 1 109 ? 5.131 -26.28 -8.247 1 96.18 109 ASN B O 1
ATOM 2052 N N . VAL B 1 110 ? 3.134 -26.042 -7.411 1 97.1 110 VAL B N 1
ATOM 2053 C CA . VAL B 1 110 ? 3.589 -25.371 -6.198 1 97.1 110 VAL B CA 1
ATOM 2054 C C . VAL B 1 110 ? 4.379 -26.35 -5.332 1 97.1 110 VAL B C 1
ATOM 2056 O O . VAL B 1 110 ? 4.162 -27.562 -5.397 1 97.1 110 VAL B O 1
ATOM 2059 N N . SER B 1 111 ? 5.324 -25.816 -4.613 1 95.97 111 SER B N 1
ATOM 2060 C CA . SER B 1 111 ? 6.105 -26.557 -3.629 1 95.97 111 SER B CA 1
ATOM 2061 C C . SER B 1 111 ? 5.846 -26.043 -2.217 1 95.97 111 SER B C 1
ATOM 2063 O O . SER B 1 111 ? 5.201 -25.008 -2.036 1 95.97 111 SER B O 1
ATOM 2065 N N . LEU B 1 112 ? 6.403 -26.673 -1.184 1 96.61 112 LEU B N 1
ATOM 2066 C CA . LEU B 1 112 ? 6.231 -26.319 0.221 1 96.61 112 LEU B CA 1
ATOM 2067 C C . LEU B 1 112 ? 6.748 -24.91 0.494 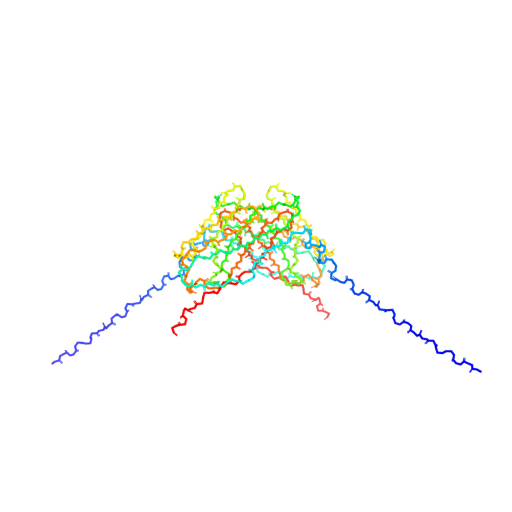1 96.61 112 LEU B C 1
ATOM 2069 O O . LEU B 1 112 ? 6.246 -24.222 1.386 1 96.61 112 LEU B O 1
ATOM 2073 N N . SER B 1 113 ? 7.743 -24.478 -0.343 1 95.2 113 SER B N 1
ATOM 2074 C CA . SER B 1 113 ? 8.376 -23.183 -0.114 1 95.2 113 SER B CA 1
ATOM 2075 C C . SER B 1 113 ? 7.414 -22.037 -0.409 1 95.2 113 SER B C 1
ATOM 2077 O O . SER B 1 113 ? 7.665 -20.894 -0.023 1 95.2 113 SER B O 1
ATOM 2079 N N . LEU B 1 114 ? 6.345 -22.342 -1.085 1 97.54 114 LEU B N 1
ATOM 2080 C CA . LEU B 1 114 ? 5.417 -21.289 -1.484 1 97.54 114 LEU B CA 1
ATOM 2081 C C . LEU B 1 114 ? 4.357 -21.064 -0.411 1 97.54 114 LEU B C 1
ATOM 2083 O O . LEU B 1 114 ? 3.558 -20.129 -0.508 1 97.54 114 LEU B O 1
ATOM 2087 N N . SER B 1 115 ? 4.331 -21.939 0.61 1 98.1 115 SER B N 1
ATOM 2088 C CA . SER B 1 115 ? 3.442 -21.668 1.735 1 98.1 115 SER B CA 1
ATOM 2089 C C . SER B 1 115 ? 3.755 -20.32 2.375 1 98.1 115 SER B C 1
ATOM 2091 O O . SER B 1 115 ? 4.921 -19.944 2.503 1 98.1 115 SER B O 1
ATOM 2093 N N . GLY B 1 116 ? 2.643 -19.645 2.753 1 98.3 116 GLY B N 1
ATOM 2094 C CA . GLY B 1 116 ? 2.868 -18.385 3.443 1 98.3 116 GLY B CA 1
ATOM 2095 C C . GLY B 1 116 ? 1.728 -17.399 3.274 1 98.3 116 GLY B C 1
ATOM 2096 O O . GLY B 1 116 ? 0.605 -17.791 2.948 1 98.3 116 GLY B O 1
ATOM 2097 N N . GLN B 1 117 ? 2.006 -16.18 3.557 1 98.74 117 GLN B N 1
ATOM 2098 C CA . GLN B 1 117 ? 1.021 -15.104 3.521 1 98.74 117 GLN B CA 1
ATOM 2099 C C . GLN B 1 117 ? 1.174 -14.26 2.259 1 98.74 117 GLN B C 1
ATOM 2101 O O . GLN B 1 117 ? 2.223 -13.651 2.037 1 98.74 117 GLN B O 1
ATOM 2106 N N . TYR B 1 118 ? 0.116 -14.229 1.537 1 98.58 118 TYR B N 1
ATOM 2107 C CA . TYR B 1 118 ? 0.059 -13.417 0.326 1 98.58 118 TYR B CA 1
ATOM 2108 C C . TYR B 1 118 ? -0.896 -12.243 0.502 1 98.58 118 TYR B C 1
ATOM 2110 O O . TYR B 1 118 ? -1.835 -12.311 1.299 1 98.58 118 TYR B O 1
ATOM 2118 N N . GLU B 1 119 ? -0.612 -11.195 -0.245 1 98.59 119 GLU B N 1
ATOM 2119 C CA . GLU B 1 119 ? -1.438 -9.994 -0.16 1 98.59 119 GLU B CA 1
ATOM 2120 C C . GLU B 1 119 ? -1.771 -9.454 -1.548 1 98.59 119 GLU B C 1
ATOM 2122 O O . GLU B 1 119 ? -0.887 -9.319 -2.396 1 98.59 119 GLU B O 1
ATOM 2127 N N . CYS B 1 120 ? -3.033 -9.23 -1.765 1 98.5 120 CYS B N 1
ATOM 2128 C CA . CYS B 1 120 ? -3.437 -8.384 -2.883 1 98.5 120 CYS B CA 1
ATOM 2129 C C . CYS B 1 120 ? -3.757 -6.971 -2.409 1 98.5 120 CYS B C 1
ATOM 2131 O O . CYS B 1 120 ? -4.356 -6.788 -1.348 1 98.5 120 CYS B O 1
ATOM 2133 N N . SER B 1 121 ? -3.35 -6.029 -3.111 1 97.78 121 SER B N 1
ATOM 2134 C CA . SER B 1 121 ? -3.615 -4.644 -2.734 1 97.78 121 SER B CA 1
ATOM 2135 C C . SER B 1 121 ? -4.16 -3.845 -3.913 1 97.78 121 SER B C 1
ATOM 2137 O O . SER B 1 121 ? -3.793 -4.096 -5.063 1 97.78 121 SER B O 1
ATOM 2139 N N . PHE B 1 122 ? -5.029 -2.91 -3.613 1 97.46 122 PHE B N 1
ATOM 2140 C CA . PHE B 1 122 ? -5.696 -2.049 -4.583 1 97.46 122 PHE B CA 1
ATOM 2141 C C . PHE B 1 122 ? -5.461 -0.58 -4.254 1 97.46 122 PHE B C 1
ATOM 2143 O O . PHE B 1 122 ? -5.897 -0.094 -3.209 1 97.46 122 PHE B O 1
ATOM 2150 N N . ALA B 1 123 ? -4.716 0.069 -5.096 1 97.64 123 ALA B N 1
ATOM 2151 C CA . ALA B 1 123 ? -4.65 1.526 -5.016 1 97.64 123 ALA B CA 1
ATOM 2152 C C . ALA B 1 123 ? -5.809 2.17 -5.771 1 97.64 123 ALA B C 1
ATOM 2154 O O . ALA B 1 123 ? -5.962 1.966 -6.978 1 97.64 123 ALA B O 1
ATOM 2155 N N . THR B 1 124 ? -6.598 2.924 -5.033 1 97.39 124 THR B N 1
ATOM 2156 C CA . THR B 1 124 ? -7.749 3.579 -5.645 1 97.39 124 THR B CA 1
ATOM 2157 C C . THR B 1 124 ? -7.729 5.079 -5.364 1 97.39 124 THR B C 1
ATOM 2159 O O . THR B 1 124 ? -7.11 5.527 -4.397 1 97.39 124 THR B O 1
ATOM 2162 N N . TYR B 1 125 ? -8.311 5.763 -6.216 1 97.14 125 TYR B N 1
ATOM 2163 C CA . TYR B 1 125 ? -8.594 7.178 -6.005 1 97.14 125 TYR B CA 1
ATOM 2164 C C . TYR B 1 125 ? -10.096 7.427 -5.92 1 97.14 125 TYR B C 1
ATOM 2166 O O . TYR B 1 125 ? -10.858 6.955 -6.766 1 97.14 125 TYR B O 1
ATOM 2174 N N . PRO B 1 126 ? -10.558 8.102 -4.859 1 97.22 126 PRO B N 1
ATOM 2175 C CA . PRO B 1 126 ? -9.765 9.004 -4.019 1 97.22 126 PRO B CA 1
ATOM 2176 C C . PRO B 1 126 ? -9.429 8.401 -2.658 1 97.22 126 PRO B C 1
ATOM 2178 O O . PRO B 1 126 ? -8.972 9.112 -1.759 1 97.22 126 PRO B O 1
ATOM 2181 N N . TYR B 1 127 ? -9.567 7.085 -2.499 1 96.22 127 TYR B N 1
ATOM 2182 C CA . TYR B 1 127 ? -9.612 6.589 -1.128 1 96.22 127 TYR B CA 1
ATOM 2183 C C . TYR B 1 127 ? -8.305 5.9 -0.755 1 96.22 127 TYR B C 1
ATOM 2185 O O . TYR B 1 127 ? -8.148 5.422 0.371 1 96.22 127 TYR B O 1
ATOM 2193 N N . GLY B 1 128 ? -7.377 5.819 -1.665 1 96.97 128 GLY B N 1
ATOM 2194 C CA . GLY B 1 128 ? -6.078 5.267 -1.315 1 96.97 128 GLY B CA 1
ATOM 2195 C C . GLY B 1 128 ? -6.007 3.76 -1.478 1 96.97 128 GLY B C 1
ATOM 2196 O O . GLY B 1 128 ? -6.726 3.184 -2.296 1 96.97 128 GLY B O 1
ATOM 2197 N N . THR B 1 129 ? -5.074 3.168 -0.717 1 96.54 129 THR B N 1
ATOM 2198 C CA . THR B 1 129 ? -4.777 1.755 -0.927 1 96.54 129 THR B CA 1
ATOM 2199 C C . THR B 1 129 ? -5.447 0.897 0.143 1 96.54 129 THR B C 1
ATOM 2201 O O . THR B 1 129 ? -5.468 1.266 1.319 1 96.54 129 THR B O 1
ATOM 2204 N N . LYS B 1 130 ? -5.963 -0.207 -0.286 1 95.52 130 LYS B N 1
ATOM 2205 C CA . LYS B 1 130 ? -6.445 -1.268 0.593 1 95.52 130 LYS B CA 1
ATOM 2206 C C . LYS B 1 130 ? -5.819 -2.611 0.228 1 95.52 130 LYS B C 1
ATOM 2208 O O . LYS B 1 130 ? -5.425 -2.827 -0.92 1 95.52 130 LYS B O 1
ATOM 2213 N N . ALA B 1 131 ? -5.729 -3.437 1.199 1 96.55 131 ALA B N 1
ATOM 2214 C CA . ALA B 1 131 ? -5.114 -4.74 0.959 1 96.55 131 ALA B CA 1
ATOM 2215 C C . ALA B 1 131 ? -5.863 -5.845 1.698 1 96.55 131 ALA B C 1
ATOM 2217 O O . ALA B 1 131 ? -6.55 -5.583 2.688 1 96.55 131 ALA B O 1
ATOM 2218 N N . ALA B 1 132 ? -5.791 -7.019 1.187 1 97.8 132 ALA B N 1
ATOM 2219 C CA . ALA B 1 132 ? -6.303 -8.23 1.822 1 97.8 132 ALA B CA 1
ATOM 2220 C C . ALA B 1 132 ? -5.264 -9.348 1.79 1 97.8 132 ALA B C 1
ATOM 2222 O O . ALA B 1 132 ? -4.467 -9.436 0.853 1 97.8 132 ALA B O 1
ATOM 2223 N N . GLU B 1 133 ? -5.299 -10.159 2.803 1 98.38 133 GLU B N 1
ATOM 2224 C CA . GLU B 1 133 ? -4.305 -11.221 2.922 1 98.38 133 GLU B CA 1
ATOM 2225 C C . GLU B 1 133 ? -4.925 -12.59 2.656 1 98.38 133 GLU B C 1
ATOM 2227 O O . GLU B 1 133 ? -6.097 -12.817 2.964 1 98.38 133 GLU B O 1
ATOM 2232 N N . ILE B 1 134 ? -4.156 -13.441 2.095 1 98.78 134 ILE B N 1
ATOM 2233 C CA . ILE B 1 134 ? -4.525 -14.829 1.84 1 98.78 134 ILE B CA 1
ATOM 2234 C C . ILE B 1 134 ? -3.435 -15.759 2.369 1 98.78 134 ILE B C 1
ATOM 2236 O O . ILE B 1 134 ? -2.254 -15.578 2.064 1 98.78 134 ILE B O 1
ATOM 2240 N N . ASN B 1 135 ? -3.782 -16.689 3.179 1 98.8 135 ASN B N 1
ATOM 2241 C CA . ASN B 1 135 ? -2.845 -17.7 3.656 1 98.8 135 ASN B CA 1
ATOM 2242 C C . ASN B 1 135 ? -2.814 -18.916 2.735 1 98.8 135 ASN B C 1
ATOM 2244 O O . ASN B 1 135 ? -3.836 -19.576 2.537 1 98.8 135 ASN B O 1
ATOM 2248 N N . LEU B 1 136 ? -1.744 -19.207 2.185 1 98.64 136 LEU B N 1
ATOM 2249 C CA . LEU B 1 136 ? -1.564 -20.4 1.365 1 98.64 136 LEU B CA 1
ATOM 2250 C C . LEU B 1 136 ? -0.819 -21.483 2.138 1 98.64 136 LEU B C 1
ATOM 2252 O O . LEU B 1 136 ? 0.293 -21.255 2.62 1 98.64 136 LEU B O 1
ATOM 2256 N N . THR B 1 137 ? -1.407 -22.629 2.276 1 98.46 137 THR B N 1
ATOM 2257 C CA . THR B 1 137 ? -0.773 -23.767 2.933 1 98.46 137 THR B CA 1
ATOM 2258 C C . THR B 1 137 ? -0.594 -24.925 1.956 1 98.46 137 THR B C 1
ATOM 2260 O O . THR B 1 137 ? -1.568 -25.415 1.38 1 98.46 137 THR B O 1
ATOM 2263 N N . ILE B 1 138 ? 0.624 -25.325 1.758 1 97.7 138 ILE B N 1
ATOM 2264 C CA . ILE B 1 138 ? 0.936 -26.533 1.001 1 97.7 138 ILE B CA 1
ATOM 2265 C C . ILE B 1 138 ? 1.133 -27.705 1.959 1 97.7 138 ILE B C 1
ATOM 2267 O O . ILE B 1 138 ? 2.049 -27.692 2.786 1 97.7 138 ILE B O 1
ATOM 2271 N N . LYS B 1 139 ? 0.3 -28.662 1.84 1 95.07 139 LYS B N 1
ATOM 2272 C CA . LYS B 1 139 ? 0.294 -29.784 2.774 1 95.07 139 LYS B CA 1
ATOM 2273 C C . LYS B 1 139 ? 1.242 -30.888 2.314 1 95.07 139 LYS B C 1
ATOM 2275 O O . LYS B 1 139 ? 1.214 -31.292 1.15 1 95.07 139 LYS B O 1
ATOM 2280 N N . ALA B 1 140 ? 2.178 -31.317 3.135 1 87.31 140 ALA B N 1
ATOM 2281 C CA . ALA B 1 140 ? 3.063 -32.441 2.841 1 87.31 140 ALA B CA 1
ATOM 2282 C C . ALA B 1 140 ? 2.276 -33.742 2.72 1 87.31 140 ALA B C 1
ATOM 2284 O O . ALA B 1 140 ? 1.264 -33.928 3.4 1 87.31 140 ALA B O 1
ATOM 2285 N N . GLU B 1 141 ? 2.382 -34.535 1.6 1 73.18 141 GLU B N 1
ATOM 2286 C CA . GLU B 1 141 ? 1.77 -35.859 1.54 1 73.18 141 GLU B CA 1
ATOM 2287 C C . GLU B 1 141 ? 2.248 -36.741 2.69 1 73.18 141 GLU B C 1
ATOM 2289 O O . GLU B 1 141 ? 3.419 -36.693 3.07 1 73.18 141 GLU B O 1
ATOM 2294 N N . GLY B 1 142 ? 1.397 -36.899 3.813 1 57.15 142 GLY B N 1
ATOM 2295 C CA . GLY B 1 142 ? 1.747 -37.905 4.804 1 57.15 142 GLY B CA 1
ATOM 2296 C C . GLY B 1 142 ? 2.3 -39.178 4.192 1 57.15 142 GLY B C 1
ATOM 2297 O O . GLY B 1 142 ? 1.751 -39.693 3.216 1 57.15 142 GLY B O 1
ATOM 2298 N N . LYS B 1 143 ? 3.595 -39.307 4.196 1 48.46 143 LYS B N 1
ATOM 2299 C CA . LYS B 1 143 ? 3.99 -40.709 4.092 1 48.46 143 LYS B CA 1
ATOM 2300 C C . LYS B 1 143 ? 3.278 -41.559 5.14 1 48.46 143 LYS B C 1
ATOM 2302 O O . LYS B 1 143 ? 3.013 -41.093 6.25 1 48.46 143 LYS B O 1
#

pLDDT: mean 87.51, std 16.68, range [39.32, 98.8]

Secondary structure (DSSP, 8-state):
-----------------HHHHHHHHHHH-EEEE-SEEEE-TT--EEEEEEEE--TTSEEEEEEEEETTSSSPEEEEEEETTTEEEE----SS-EEEEEETTEEEEEE-S--GGG-EEEEEEEEEETTEEEEEEEEEEEPP---/-----------------HHHHHHHHHHH-EEEE-SEEEE-TT--EEEEEEEE--TTSEEEEEEEEETTSSSPEEEEEEETTTEEEE----SS-EEEEEETTEEEEEE-S--GGG-EEEEEEEEEETTEEEEEEEEEEEPP---